Protein AF-F2KRC0-F1 (afdb_monomer)

Secondary structure (DSSP, 8-state):
--HHHHHHHHHHHS-PPP--TTHHHHTT-----HHHHHHHHHHHHHTT--TTSHHHHHHHHHHHHHHHHHH---HHHHHHIIIIIITTT-TTHHHHHHHHHTT-SS-EEEEEEEEEE-TTTT-EEEEEEEEEEEESTTTT--EEEEEEEE--S-TTTT--SSEEEEEE--S-TTTT--SSEEEEEE--SSTTTT--SSEEEEEE--S-BTTT--S-EEEEEE-S-B-S--SEEEE-------

InterPro domains:
  IPR036485 Glutamate synthase, alpha subunit, C-terminal domain superfamily [G3DSA:2.160.20.60] (72-238)
  IPR036485 Glutamate synthase, alpha subunit, C-terminal domain superfamily [SSF69336] (116-222)

Foldseek 3Di:
DPPVVVVVVVVVVDPDDDDDPVVVVVVVDPDPDLLSVLLVVLCVVCVPDPLVDPVVLVVLLVSLLVSLVVPVDDQVVLQCSQAVRNQVPAGSNLSNSLSNQQVDDEEEHEHEHQHHENNLPQHDEYEYEYEHEYELHNACHQEYEYEYAEYEYNANHNHNEYEYEYAEYEECACHCPAEYEYEYAEYEECHLPQHAEYEYEYAEYEEAHNANHAEYAYEYEYYHYHHDHDYHYHYDDPPPPD

Organism: Archaeoglobus veneficus (strain DSM 11195 / SNP6) (NCBI:txid693661)

Radius of gyration: 20.29 Å; Cα contacts (8 Å, |Δi|>4): 628; chains: 1; bounding box: 40×33×77 Å

Mean predicted aligned error: 8.17 Å

Structure (mmCIF, N/CA/C/O backbone):
data_AF-F2KRC0-F1
#
_entry.id   AF-F2KRC0-F1
#
loop_
_atom_site.group_PDB
_atom_site.id
_atom_site.type_symbol
_atom_site.label_atom_id
_atom_site.label_alt_id
_atom_site.label_comp_id
_atom_site.label_asym_id
_atom_site.label_entity_id
_atom_site.label_seq_id
_atom_site.pdbx_PDB_ins_code
_atom_site.Cartn_x
_atom_site.Cartn_y
_atom_site.Cartn_z
_atom_site.occupancy
_atom_site.B_iso_or_equiv
_atom_site.auth_seq_id
_atom_site.auth_comp_id
_atom_site.auth_asym_id
_atom_site.auth_atom_id
_atom_site.pdbx_PDB_model_num
ATOM 1 N N . MET A 1 1 ? -21.210 -1.393 34.638 1.00 44.84 1 MET A N 1
ATOM 2 C CA . MET A 1 1 ? -19.941 -1.254 35.382 1.00 44.84 1 MET A CA 1
ATOM 3 C C . MET A 1 1 ? -18.902 -2.144 34.719 1.00 44.84 1 MET A C 1
ATOM 5 O O . MET A 1 1 ? -19.156 -3.330 34.705 1.00 44.84 1 MET A O 1
ATOM 9 N N . GLU A 1 2 ? -17.847 -1.572 34.111 1.00 42.91 2 GLU A N 1
ATOM 10 C CA . GLU A 1 2 ? -16.484 -2.157 33.926 1.00 42.91 2 GLU A CA 1
ATOM 11 C C . GLU A 1 2 ? -15.587 -1.425 32.898 1.00 42.91 2 GLU A C 1
ATOM 13 O O . GLU A 1 2 ? -14.446 -1.819 32.692 1.00 42.91 2 GLU A O 1
ATOM 18 N N . LYS A 1 3 ? -16.017 -0.310 32.292 1.00 42.56 3 LYS A N 1
ATOM 19 C CA . LYS A 1 3 ? -15.202 0.426 31.297 1.00 42.56 3 LYS A CA 1
ATOM 20 C C . LYS A 1 3 ? -13.924 1.072 31.864 1.00 42.56 3 LYS A C 1
ATOM 22 O O . LYS A 1 3 ? -12.930 1.188 31.162 1.00 42.56 3 LYS A O 1
ATOM 27 N N . GLY A 1 4 ? -13.908 1.403 33.158 1.00 38.03 4 GLY A N 1
ATOM 28 C CA . GLY A 1 4 ? -12.722 1.948 33.832 1.00 38.03 4 GLY A CA 1
ATOM 29 C C . GLY A 1 4 ? -11.624 0.919 34.134 1.00 38.03 4 GLY A C 1
ATOM 30 O O . GLY A 1 4 ? -10.481 1.305 34.350 1.00 38.03 4 GLY A O 1
ATOM 31 N N . ARG A 1 5 ? -11.926 -0.391 34.131 1.00 44.91 5 ARG A N 1
ATOM 32 C CA . ARG A 1 5 ? -10.934 -1.427 34.474 1.00 44.91 5 ARG A CA 1
ATOM 33 C C . ARG A 1 5 ? -9.957 -1.731 33.339 1.00 44.91 5 ARG A C 1
ATOM 35 O O . ARG A 1 5 ? -8.863 -2.186 33.637 1.00 44.91 5 ARG A O 1
ATOM 42 N N . ILE A 1 6 ? -10.315 -1.483 32.077 1.00 49.00 6 ILE A N 1
ATOM 43 C CA . ILE A 1 6 ? -9.463 -1.814 30.918 1.00 49.00 6 ILE A CA 1
ATOM 44 C C . ILE A 1 6 ? -8.318 -0.808 30.781 1.00 49.00 6 ILE A C 1
ATOM 46 O O . ILE A 1 6 ? -7.161 -1.214 30.750 1.00 49.00 6 ILE A O 1
ATOM 50 N N . VAL A 1 7 ? -8.631 0.493 30.819 1.00 46.97 7 VAL A N 1
ATOM 51 C CA . VAL A 1 7 ? -7.623 1.570 30.839 1.00 46.97 7 VAL A CA 1
ATOM 52 C C . VAL A 1 7 ? -6.690 1.400 32.036 1.00 46.97 7 VAL A C 1
ATOM 54 O O . VAL A 1 7 ? -5.476 1.489 31.901 1.00 46.97 7 VAL A O 1
ATOM 57 N N . HIS A 1 8 ? -7.246 1.062 33.202 1.00 41.03 8 HIS A N 1
ATOM 58 C CA . HIS A 1 8 ? -6.450 0.860 34.407 1.00 41.03 8 HIS A CA 1
ATOM 59 C C . HIS A 1 8 ? -5.589 -0.411 34.363 1.00 41.03 8 HIS A C 1
ATOM 61 O O . HIS A 1 8 ? -4.534 -0.436 34.981 1.00 41.03 8 HIS A O 1
ATOM 67 N N . ARG A 1 9 ? -6.004 -1.454 33.628 1.00 44.44 9 ARG A N 1
ATOM 68 C CA . ARG A 1 9 ? -5.231 -2.692 33.433 1.00 44.44 9 ARG A CA 1
ATOM 69 C C . ARG A 1 9 ? -4.070 -2.467 32.460 1.00 44.44 9 ARG A C 1
ATOM 71 O O . ARG A 1 9 ? -2.943 -2.782 32.807 1.00 44.44 9 ARG A O 1
ATOM 78 N N . LEU A 1 10 ? -4.326 -1.816 31.323 1.00 44.25 10 LEU A N 1
ATOM 79 C CA . LEU A 1 10 ? -3.296 -1.459 30.337 1.00 44.25 10 LEU A CA 1
ATOM 80 C C . LEU A 1 10 ? -2.272 -0.453 30.895 1.00 44.25 10 LEU A C 1
ATOM 82 O O . LEU A 1 10 ? -1.086 -0.556 30.601 1.00 44.25 10 LEU A O 1
ATOM 86 N N . ALA A 1 11 ? -2.706 0.475 31.755 1.00 42.97 11 ALA A N 1
ATOM 87 C CA . ALA A 1 11 ? -1.823 1.431 32.424 1.00 42.97 11 ALA A CA 1
ATOM 88 C C . ALA A 1 11 ? -1.015 0.832 33.591 1.00 42.97 11 ALA A C 1
ATOM 90 O O . ALA A 1 11 ? -0.011 1.414 33.980 1.00 42.97 11 ALA A O 1
ATOM 91 N N . LYS A 1 12 ? -1.429 -0.304 34.174 1.00 42.47 12 LYS A N 1
ATOM 92 C CA . LYS A 1 12 ? -0.698 -0.947 35.284 1.00 42.47 12 LYS A CA 1
ATOM 93 C C . LYS A 1 12 ? 0.519 -1.737 34.807 1.00 42.47 12 LYS A C 1
ATOM 95 O O . LYS A 1 12 ? 1.502 -1.835 35.538 1.00 42.47 12 LYS A O 1
ATOM 100 N N . ASP A 1 13 ? 0.440 -2.275 33.593 1.00 43.59 13 ASP A N 1
ATOM 101 C CA . ASP A 1 13 ? 1.502 -3.080 32.986 1.00 43.59 13 ASP A CA 1
ATOM 102 C C . ASP A 1 13 ? 2.608 -2.209 32.357 1.00 43.59 13 ASP A C 1
ATOM 104 O O . ASP A 1 13 ? 3.729 -2.676 32.151 1.00 43.59 13 ASP A O 1
ATOM 108 N N . LEU A 1 14 ? 2.343 -0.916 32.134 1.00 40.03 14 LEU A N 1
ATOM 109 C CA . LEU A 1 14 ? 3.353 0.087 31.801 1.00 40.03 14 LEU A CA 1
ATOM 110 C C . LEU A 1 14 ? 3.661 0.951 33.031 1.00 40.03 14 LEU A C 1
ATOM 112 O O . LEU A 1 14 ? 2.843 1.757 33.459 1.00 40.03 14 LEU A O 1
ATOM 116 N N . LYS A 1 15 ? 4.871 0.841 33.593 1.00 35.81 15 LYS A N 1
ATOM 117 C CA . LYS A 1 15 ? 5.356 1.781 34.622 1.00 35.81 15 LYS A CA 1
ATOM 118 C C . LYS A 1 15 ? 5.485 3.193 34.025 1.00 35.81 15 LYS A C 1
ATOM 120 O O . LYS A 1 15 ? 6.520 3.521 33.453 1.00 35.81 15 LYS A O 1
ATOM 125 N N . LEU A 1 16 ? 4.448 4.018 34.158 1.00 40.84 16 LEU A N 1
ATOM 126 C CA . LEU A 1 16 ? 4.420 5.399 33.666 1.00 40.84 16 LEU A CA 1
ATOM 127 C C . LEU A 1 16 ? 4.779 6.397 34.790 1.00 40.84 16 LEU A C 1
ATOM 129 O O . LEU A 1 16 ? 4.159 6.346 35.853 1.00 40.84 16 LEU A O 1
ATOM 133 N N . PRO A 1 17 ? 5.756 7.304 34.590 1.00 32.34 17 PRO A N 1
ATOM 134 C CA . PRO A 1 17 ? 6.058 8.387 35.528 1.00 32.34 17 PRO A CA 1
ATOM 135 C C . PRO A 1 17 ? 4.992 9.489 35.497 1.00 32.34 17 PRO A C 1
ATOM 137 O O . PRO A 1 17 ? 4.514 9.876 34.429 1.00 32.34 17 PRO A O 1
ATOM 140 N N . GLU A 1 18 ? 4.650 10.012 36.675 1.00 43.75 18 GLU A N 1
ATOM 141 C CA . GLU A 1 18 ? 3.615 11.028 36.842 1.00 43.75 18 GLU A CA 1
ATOM 142 C C . GLU A 1 18 ? 4.035 12.451 36.420 1.00 43.75 18 GLU A C 1
ATOM 144 O O . GLU A 1 18 ? 5.163 12.900 36.606 1.00 43.75 18 GLU A O 1
ATOM 149 N N . GLU A 1 19 ? 3.007 13.158 35.943 1.00 43.75 19 GLU A N 1
ATOM 150 C CA . GLU A 1 19 ? 2.834 14.607 35.798 1.00 43.75 19 GLU A CA 1
ATOM 151 C C . GLU A 1 19 ? 3.377 15.327 34.552 1.00 43.75 19 GLU A C 1
ATOM 153 O O . GLU A 1 19 ? 4.576 15.495 34.346 1.00 43.75 19 GLU A O 1
ATOM 158 N N . ARG A 1 20 ? 2.445 15.967 33.816 1.00 43.44 20 ARG A N 1
ATOM 159 C CA . ARG A 1 20 ? 2.563 17.392 33.433 1.00 43.44 20 ARG A CA 1
ATOM 160 C C . ARG A 1 20 ? 1.233 17.986 32.960 1.00 43.44 20 ARG A C 1
ATOM 162 O O . ARG A 1 20 ? 0.521 17.400 32.154 1.00 43.44 20 ARG A O 1
ATOM 169 N N . LYS A 1 21 ? 0.947 19.204 33.437 1.00 38.28 21 LYS A N 1
ATOM 170 C CA . LYS A 1 21 ? -0.284 20.026 33.328 1.00 38.28 21 LYS A CA 1
ATOM 171 C C . LYS A 1 21 ? -1.003 20.069 31.964 1.00 38.28 21 LYS A C 1
ATOM 173 O O . LYS A 1 21 ? -2.199 20.347 31.934 1.00 38.28 21 LYS A O 1
ATOM 178 N N . THR A 1 22 ? -0.329 19.758 30.858 1.00 43.69 22 THR A N 1
ATOM 179 C CA . THR A 1 22 ? -0.945 19.572 29.532 1.00 43.69 22 THR A CA 1
ATOM 180 C C . THR A 1 22 ? -1.893 18.362 29.518 1.00 43.69 22 THR A C 1
ATOM 182 O O . THR A 1 22 ? -3.004 18.456 29.007 1.00 43.69 22 THR A O 1
ATOM 185 N N . PHE A 1 23 ? -1.505 17.270 30.182 1.00 40.56 23 PHE A N 1
ATOM 186 C CA . PHE A 1 23 ? -2.249 16.014 30.346 1.00 40.56 23 PHE A CA 1
ATOM 187 C C . PHE A 1 23 ? -3.611 16.214 31.036 1.00 40.56 23 PHE A C 1
ATOM 189 O O . PHE A 1 23 ? -4.631 15.727 30.557 1.00 40.56 23 PHE A O 1
ATOM 196 N N . ASN A 1 24 ? -3.667 17.057 32.074 1.00 38.69 24 ASN A N 1
ATOM 197 C CA . ASN A 1 24 ? -4.909 17.374 32.796 1.00 38.69 24 ASN A CA 1
ATOM 198 C C . ASN A 1 24 ? -5.895 18.241 31.995 1.00 38.69 24 ASN A C 1
ATOM 200 O O . ASN A 1 24 ? -7.071 18.311 32.348 1.00 38.69 24 ASN A O 1
ATOM 204 N N . ARG A 1 25 ? -5.453 18.907 30.919 1.00 42.62 25 ARG A N 1
ATOM 205 C CA . ARG A 1 25 ? -6.354 19.629 30.005 1.00 42.62 25 ARG A CA 1
ATOM 206 C C . ARG A 1 25 ? -6.979 18.686 28.971 1.00 42.62 25 ARG A C 1
ATOM 208 O O . ARG A 1 25 ? -8.122 18.909 28.590 1.00 42.62 25 ARG A O 1
ATOM 215 N N . TYR A 1 26 ? -6.264 17.623 28.591 1.00 42.31 26 TYR A N 1
ATOM 216 C CA . TYR A 1 26 ? -6.731 16.583 27.665 1.00 42.31 26 TYR A CA 1
ATOM 217 C C . TYR A 1 26 ? -7.607 15.515 28.344 1.00 42.31 26 TYR A C 1
ATOM 219 O O . TYR A 1 26 ? -8.591 15.078 27.755 1.00 42.31 26 TYR A O 1
ATOM 227 N N . LEU A 1 27 ? -7.335 15.169 29.608 1.00 41.31 27 LEU A N 1
ATOM 228 C CA . LEU A 1 27 ? -8.159 14.247 30.410 1.00 41.31 27 LEU A CA 1
ATOM 229 C C . LEU A 1 27 ? -9.483 14.844 30.915 1.00 41.31 27 LEU A C 1
ATOM 231 O O . LEU A 1 27 ? -10.384 14.097 31.286 1.00 41.31 27 LEU A O 1
ATOM 235 N N . LYS A 1 28 ? -9.638 16.176 30.929 1.00 43.59 28 LYS A N 1
ATOM 236 C CA . LYS A 1 28 ? -10.844 16.853 31.456 1.00 43.59 28 LYS A CA 1
ATOM 237 C C . LYS A 1 28 ? -12.108 16.682 30.602 1.00 43.59 28 LYS A C 1
ATOM 239 O O . LYS A 1 28 ? -13.147 17.238 30.940 1.00 43.59 28 LYS A O 1
ATOM 244 N N . LEU A 1 29 ? -12.038 15.904 29.525 1.00 44.62 29 LEU A N 1
ATOM 245 C CA . LEU A 1 29 ? -13.168 15.560 28.669 1.00 44.62 29 LEU A CA 1
ATOM 246 C C . LEU A 1 29 ? -13.296 14.039 28.588 1.00 44.62 29 LEU A C 1
ATOM 248 O O . LEU A 1 29 ? -13.133 13.446 27.522 1.00 44.62 29 LEU A O 1
ATOM 252 N N . THR A 1 30 ? -13.613 13.400 29.714 1.00 45.91 30 THR A N 1
ATOM 253 C CA . THR A 1 30 ? -14.185 12.050 29.714 1.00 45.91 30 THR A CA 1
ATOM 254 C C . THR A 1 30 ? -15.537 12.102 28.999 1.00 45.91 30 THR A C 1
ATOM 256 O O . THR A 1 30 ? -16.591 12.319 29.589 1.00 45.91 30 THR A O 1
ATOM 259 N N . THR A 1 31 ? -15.486 11.959 27.677 1.00 46.97 31 THR A N 1
ATOM 260 C CA . THR A 1 31 ? -16.646 11.867 26.793 1.00 46.97 31 THR A CA 1
ATOM 261 C C . THR A 1 31 ? -16.615 10.517 26.099 1.00 46.97 31 THR A C 1
ATOM 263 O O . THR A 1 31 ? -15.584 10.061 25.620 1.00 46.97 31 THR A O 1
ATOM 266 N N . SER A 1 32 ? -17.780 9.886 26.091 1.00 61.84 32 SER A N 1
ATOM 267 C CA . SER A 1 32 ? -18.115 8.526 25.683 1.00 61.84 32 SER A CA 1
ATOM 268 C C . SER A 1 32 ? -17.990 8.230 24.176 1.00 61.84 32 SER A C 1
ATOM 270 O O . SER A 1 32 ? -18.837 7.509 23.649 1.00 61.84 32 SER A O 1
ATOM 272 N N . ASP A 1 33 ? -17.019 8.809 23.460 1.00 80.75 33 ASP A N 1
ATOM 273 C CA . ASP A 1 33 ? -16.807 8.561 22.023 1.00 80.75 33 ASP A CA 1
ATOM 274 C C . ASP A 1 33 ? -15.673 7.542 21.807 1.00 80.75 33 ASP A C 1
ATOM 276 O O . ASP A 1 33 ? -14.499 7.903 21.947 1.00 80.75 33 ASP A O 1
ATOM 280 N N . PRO A 1 34 ? -15.992 6.295 21.401 1.00 86.69 34 PRO A N 1
ATOM 281 C CA . PRO A 1 34 ? -15.001 5.252 21.147 1.00 86.69 34 PRO A CA 1
ATOM 282 C C . PRO A 1 34 ? -13.873 5.668 20.199 1.00 86.69 34 PRO A C 1
ATOM 284 O O . PRO A 1 34 ? -12.758 5.173 20.317 1.00 86.69 34 PRO A O 1
ATOM 287 N N . LEU A 1 35 ? -14.118 6.592 19.261 1.00 91.56 35 LEU A N 1
ATOM 288 C CA . LEU A 1 35 ? -13.062 7.020 18.340 1.00 91.56 35 LEU A CA 1
ATOM 289 C C . LEU A 1 35 ? -12.012 7.899 18.996 1.00 91.56 35 LEU A C 1
ATOM 291 O O . LEU A 1 35 ? -10.840 7.788 18.650 1.00 91.56 35 LEU A O 1
ATOM 295 N N . ARG A 1 36 ? -12.412 8.746 19.949 1.00 89.81 36 ARG A N 1
ATOM 296 C CA . ARG A 1 36 ? -11.460 9.541 20.729 1.00 89.81 36 ARG A CA 1
ATOM 297 C C . ARG A 1 36 ? -10.608 8.641 21.604 1.00 89.81 36 ARG A C 1
ATOM 299 O O . ARG A 1 36 ? -9.406 8.855 21.686 1.00 89.81 36 ARG A O 1
ATOM 306 N N . GLU A 1 37 ? -11.212 7.619 22.206 1.00 89.62 37 GLU A N 1
ATOM 307 C CA . GLU A 1 37 ? -10.488 6.618 22.996 1.00 89.62 37 GLU A CA 1
ATOM 308 C C . GLU A 1 37 ? -9.442 5.889 22.139 1.00 89.62 37 GLU A C 1
ATOM 310 O O . GLU A 1 37 ? -8.270 5.847 22.508 1.00 89.62 37 GLU A O 1
ATOM 315 N N . ILE A 1 38 ? -9.830 5.403 20.955 1.00 93.12 38 ILE A N 1
ATOM 316 C CA . ILE A 1 38 ? -8.913 4.744 20.011 1.00 93.12 38 ILE A CA 1
ATOM 317 C C . ILE A 1 38 ? -7.802 5.694 19.551 1.00 93.12 38 ILE A C 1
ATOM 319 O O . ILE A 1 38 ? -6.633 5.310 19.532 1.00 93.12 38 ILE A O 1
ATOM 323 N N . ALA A 1 39 ? -8.146 6.929 19.178 1.00 92.69 39 ALA A N 1
ATOM 324 C CA . ALA A 1 39 ? -7.171 7.904 18.707 1.00 92.69 39 ALA A CA 1
ATOM 325 C C . ALA A 1 39 ? -6.166 8.278 19.801 1.00 92.69 39 ALA A C 1
ATOM 327 O O . ALA A 1 39 ? -4.967 8.306 19.539 1.00 92.69 39 ALA A O 1
ATOM 328 N N . ASN A 1 40 ? -6.629 8.490 21.035 1.00 89.00 40 ASN A N 1
ATOM 329 C CA . ASN A 1 40 ? -5.753 8.755 22.173 1.00 89.00 40 ASN A CA 1
ATOM 330 C C . ASN A 1 40 ? -4.814 7.577 22.434 1.00 89.00 40 ASN A C 1
ATOM 332 O O . ASN A 1 40 ? -3.616 7.789 22.597 1.00 89.00 40 ASN A O 1
ATOM 336 N N . ALA A 1 41 ? -5.330 6.347 22.386 1.00 91.19 41 ALA A N 1
ATOM 337 C CA . ALA A 1 41 ? -4.520 5.149 22.561 1.00 91.19 41 ALA A CA 1
ATOM 338 C C . ALA A 1 41 ? -3.431 5.034 21.475 1.00 91.19 41 ALA A C 1
ATOM 340 O O . ALA A 1 41 ? -2.277 4.751 21.793 1.00 91.19 41 ALA A O 1
ATOM 341 N N . TYR A 1 42 ? -3.761 5.322 20.207 1.00 93.81 42 TYR A N 1
ATOM 342 C CA . TYR A 1 42 ? -2.776 5.405 19.119 1.00 93.81 42 TYR A CA 1
ATOM 343 C C . TYR A 1 42 ? -1.701 6.459 19.390 1.00 93.81 42 TYR A C 1
ATOM 345 O O . TYR A 1 42 ? -0.512 6.166 19.275 1.00 93.81 42 TYR A O 1
ATOM 353 N N . VAL A 1 43 ? -2.107 7.675 19.761 1.00 90.88 43 VAL A N 1
ATOM 354 C CA . VAL A 1 43 ? -1.176 8.779 20.018 1.00 90.88 43 VAL A CA 1
ATOM 355 C C . VAL A 1 43 ? -0.244 8.435 21.165 1.00 90.88 43 VAL A C 1
ATOM 357 O O . VAL A 1 43 ? 0.963 8.578 21.015 1.00 90.88 43 VAL A O 1
ATOM 360 N N . GLU A 1 44 ? -0.775 7.956 22.288 1.00 89.81 44 GLU A N 1
ATOM 361 C CA . GLU A 1 44 ? 0.025 7.546 23.441 1.00 89.81 44 GLU A CA 1
ATOM 362 C C . GLU A 1 44 ? 1.029 6.457 23.069 1.00 89.81 44 GLU A C 1
ATOM 364 O O . GLU A 1 44 ? 2.212 6.595 23.373 1.00 89.81 44 GLU A O 1
ATOM 369 N N . TRP A 1 45 ? 0.588 5.435 22.335 1.00 92.88 45 TRP A N 1
ATOM 370 C CA . TRP A 1 45 ? 1.458 4.363 21.864 1.00 92.88 45 TRP A CA 1
ATOM 371 C C . TRP A 1 45 ? 2.558 4.860 20.911 1.00 92.88 45 TRP A C 1
ATOM 373 O O . TRP A 1 45 ? 3.698 4.404 21.006 1.00 92.88 45 TRP A O 1
ATOM 383 N N . ALA A 1 46 ? 2.245 5.793 20.006 1.00 90.81 46 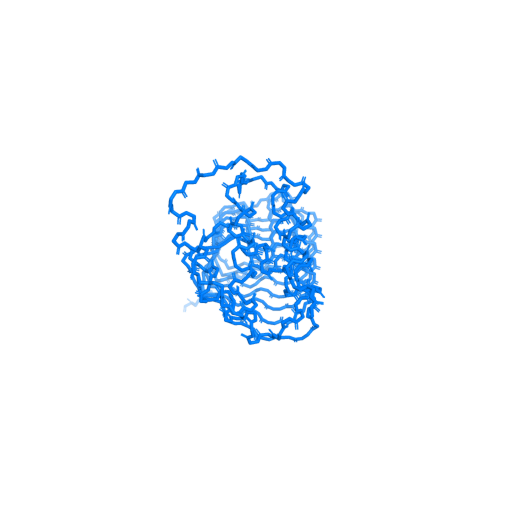ALA A N 1
ATOM 384 C CA . ALA A 1 46 ? 3.162 6.260 18.966 1.00 90.81 46 ALA A CA 1
ATOM 385 C C . ALA A 1 46 ? 4.248 7.229 19.473 1.00 90.81 46 ALA A C 1
ATOM 387 O O . ALA A 1 46 ? 5.264 7.397 18.797 1.00 90.81 46 ALA A O 1
ATOM 388 N N . ARG A 1 47 ? 4.061 7.867 20.640 1.00 87.38 47 ARG A N 1
ATOM 389 C CA . ARG A 1 47 ? 4.924 8.959 21.142 1.00 87.38 47 ARG A CA 1
ATOM 390 C C . ARG A 1 47 ? 6.403 8.608 21.253 1.00 87.38 47 ARG A C 1
ATOM 392 O O . ARG A 1 47 ? 7.235 9.445 20.921 1.00 87.38 47 ARG A O 1
AT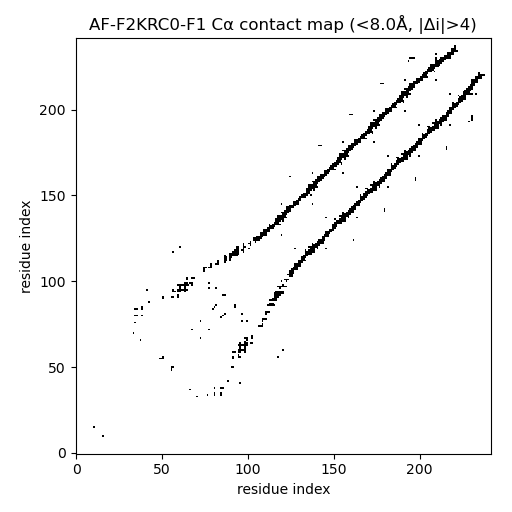OM 399 N N . ASP A 1 48 ? 6.711 7.385 21.667 1.00 87.94 48 ASP A N 1
ATOM 400 C CA . ASP A 1 48 ? 8.088 6.950 21.929 1.00 87.94 48 ASP A CA 1
ATOM 401 C C . ASP A 1 48 ? 8.614 5.992 20.846 1.00 87.94 48 ASP A C 1
ATOM 403 O O . ASP A 1 48 ? 9.614 5.291 21.027 1.00 87.94 48 ASP A O 1
ATOM 407 N N . LYS A 1 49 ? 7.929 5.929 19.696 1.00 88.75 49 LYS A N 1
ATOM 408 C CA . LYS A 1 49 ? 8.247 4.996 18.615 1.00 88.75 49 LYS A CA 1
ATOM 409 C C . LYS A 1 49 ? 9.155 5.630 17.572 1.00 88.75 49 LYS A C 1
ATOM 411 O O . LYS A 1 49 ? 8.939 6.738 17.090 1.00 88.75 49 LYS A O 1
ATOM 416 N N . GLN A 1 50 ? 10.153 4.863 17.149 1.00 87.62 50 GLN A N 1
ATOM 417 C CA . GLN A 1 50 ? 11.024 5.223 16.032 1.00 87.62 50 GLN A CA 1
ATOM 418 C C . GLN A 1 50 ? 10.358 4.803 14.721 1.00 87.62 50 GLN A C 1
ATOM 420 O O . GLN A 1 50 ? 10.610 3.715 14.211 1.00 87.62 50 GLN A O 1
ATOM 425 N N . GLY A 1 51 ? 9.492 5.661 14.180 1.00 83.12 51 GLY A N 1
ATOM 426 C CA . GLY A 1 51 ? 8.634 5.372 13.022 1.00 83.12 51 GLY A CA 1
ATOM 427 C C . GLY A 1 51 ? 9.336 5.114 11.681 1.00 83.12 51 GLY A C 1
ATOM 428 O O . GLY A 1 51 ? 8.662 5.100 10.662 1.00 83.12 51 GLY A O 1
ATOM 429 N N . TRP A 1 52 ? 10.658 4.941 11.648 1.00 84.62 52 TRP A N 1
ATOM 430 C CA . TRP A 1 52 ? 11.418 4.460 10.484 1.00 84.62 52 TRP A CA 1
ATOM 431 C C . TRP A 1 52 ? 11.859 2.995 10.622 1.00 84.62 52 TRP A C 1
ATOM 433 O O . TRP A 1 52 ? 12.378 2.420 9.668 1.00 84.62 52 TRP A O 1
ATOM 443 N N . LYS A 1 53 ? 11.687 2.391 11.805 1.00 89.50 53 LYS A N 1
ATOM 444 C CA . LYS A 1 53 ? 12.016 0.989 12.063 1.00 89.50 53 LYS A CA 1
ATOM 445 C C . LYS A 1 53 ? 10.894 0.081 11.582 1.00 89.50 53 LYS A C 1
ATOM 447 O O . LYS A 1 53 ? 9.727 0.319 11.885 1.00 89.50 53 LYS A O 1
ATOM 452 N N . TYR A 1 54 ? 11.259 -0.985 10.883 1.00 87.12 54 TYR A N 1
ATOM 453 C CA . TYR A 1 54 ? 10.300 -1.943 10.343 1.00 87.12 54 TYR A CA 1
ATOM 454 C C . TYR A 1 54 ? 9.460 -2.609 11.442 1.00 87.12 54 TYR A C 1
ATOM 456 O O . TYR A 1 54 ? 8.255 -2.794 11.285 1.00 87.12 54 TYR A O 1
ATOM 464 N N . GLU A 1 55 ? 10.065 -2.911 12.592 1.00 93.06 55 GLU A N 1
ATOM 465 C CA . GLU A 1 55 ? 9.383 -3.530 13.733 1.00 93.06 55 GLU A CA 1
ATOM 466 C C . GLU A 1 55 ? 8.227 -2.655 14.238 1.00 93.06 55 GLU A C 1
ATOM 468 O O . GLU A 1 55 ? 7.173 -3.161 14.616 1.00 93.06 55 GLU A O 1
ATOM 473 N N . VAL A 1 56 ? 8.376 -1.331 14.153 1.00 95.06 56 VAL A N 1
ATOM 474 C CA . VAL A 1 56 ? 7.344 -0.371 14.561 1.00 95.06 56 VAL A CA 1
ATOM 475 C C . VAL A 1 56 ? 6.135 -0.404 13.616 1.00 95.06 56 VAL A C 1
ATOM 477 O O . VAL A 1 56 ? 5.011 -0.168 14.062 1.00 95.06 56 VAL A O 1
ATOM 480 N N . PHE A 1 57 ? 6.320 -0.736 12.334 1.00 96.69 57 PHE A N 1
ATOM 481 C CA . PHE A 1 57 ? 5.210 -0.904 11.385 1.00 96.69 57 PHE A CA 1
ATOM 482 C C . PHE A 1 57 ? 4.341 -2.102 11.775 1.00 96.69 57 PHE A C 1
ATOM 484 O O . PHE A 1 57 ? 3.112 -2.009 11.812 1.00 96.69 57 PHE A O 1
ATOM 491 N N . GLU A 1 58 ? 4.995 -3.212 12.122 1.00 96.31 58 GLU A N 1
ATOM 492 C CA . GLU A 1 58 ? 4.340 -4.428 12.597 1.00 96.31 58 GLU A CA 1
ATOM 493 C C . GLU A 1 58 ? 3.598 -4.183 13.917 1.00 96.31 58 GLU A C 1
ATOM 495 O O . GLU A 1 58 ? 2.443 -4.591 14.062 1.00 96.31 58 GLU A O 1
ATOM 500 N N . GLU A 1 59 ? 4.225 -3.488 14.869 1.00 97.12 59 GLU A N 1
ATOM 501 C CA . GLU A 1 59 ? 3.588 -3.130 16.137 1.00 97.12 59 GLU A CA 1
ATOM 502 C C . GLU A 1 59 ? 2.354 -2.2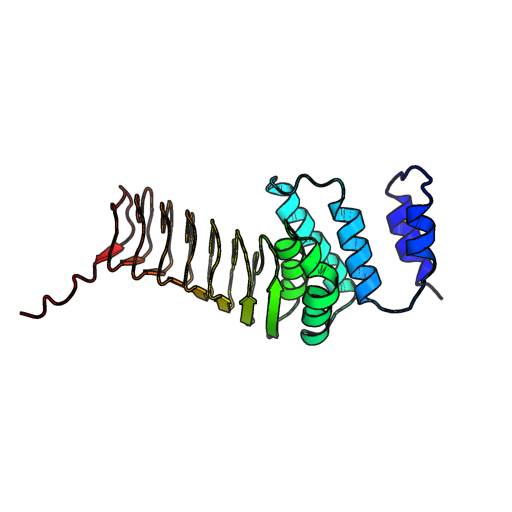37 15.929 1.00 97.12 59 GLU A C 1
ATOM 504 O O . GLU A 1 59 ? 1.303 -2.525 16.505 1.00 97.12 59 GLU A O 1
ATOM 509 N N . ALA A 1 60 ? 2.436 -1.212 15.067 1.00 97.75 60 ALA A N 1
ATOM 510 C CA . ALA A 1 60 ? 1.301 -0.342 14.740 1.00 97.75 60 ALA A CA 1
ATOM 511 C C . ALA A 1 60 ? 0.123 -1.153 14.184 1.00 97.75 60 ALA A C 1
ATOM 513 O O . ALA A 1 60 ? -1.018 -1.001 14.627 1.00 97.75 60 ALA A O 1
ATOM 514 N N . PHE A 1 61 ? 0.404 -2.046 13.233 1.00 98.38 61 PHE A N 1
ATOM 515 C CA . PHE A 1 61 ? -0.601 -2.907 12.618 1.00 98.38 61 PHE A CA 1
ATOM 516 C C . PHE A 1 61 ? -1.261 -3.848 13.631 1.00 98.38 61 PHE A C 1
ATOM 518 O O . PHE A 1 61 ? -2.490 -3.954 13.668 1.00 98.38 61 PHE A O 1
ATOM 525 N N . ARG A 1 62 ? -0.469 -4.511 14.483 1.00 97.75 62 ARG A N 1
ATOM 526 C CA . ARG A 1 62 ? -0.987 -5.389 15.546 1.00 97.75 62 ARG A CA 1
ATOM 527 C C . ARG A 1 62 ? -1.837 -4.624 16.546 1.00 97.75 62 ARG A C 1
ATOM 529 O O . ARG A 1 62 ? -2.894 -5.115 16.932 1.00 97.75 62 ARG A O 1
ATOM 536 N N . PHE A 1 63 ? -1.426 -3.414 16.902 1.00 97.38 63 PHE A N 1
ATOM 537 C CA . PHE A 1 63 ? -2.199 -2.582 17.807 1.00 97.38 63 PHE A CA 1
ATOM 538 C C . PHE A 1 63 ? -3.554 -2.185 17.203 1.00 97.38 63 PHE A C 1
ATOM 540 O O . PHE A 1 63 ? -4.594 -2.336 17.843 1.00 97.38 63 PHE A O 1
ATOM 547 N N . GLY A 1 64 ? -3.576 -1.792 15.926 1.00 97.62 64 GLY A N 1
ATOM 548 C CA . GLY A 1 64 ? -4.822 -1.546 15.198 1.00 97.62 64 GLY A CA 1
ATOM 549 C C . GLY A 1 64 ? -5.735 -2.776 15.154 1.00 97.62 64 GLY A C 1
ATOM 550 O O . GLY A 1 64 ? -6.936 -2.663 15.388 1.00 97.62 64 GLY A O 1
ATOM 551 N N . ARG A 1 65 ? -5.173 -3.972 14.923 1.00 97.44 65 ARG A N 1
ATOM 552 C CA . ARG A 1 65 ? -5.909 -5.252 14.954 1.00 97.44 65 ARG A CA 1
ATOM 553 C C . ARG A 1 65 ? -6.542 -5.537 16.311 1.00 97.44 65 ARG A C 1
ATOM 555 O O . ARG A 1 65 ? -7.683 -5.999 16.366 1.00 97.44 65 ARG A O 1
ATOM 562 N N . GLU A 1 66 ? -5.799 -5.299 17.385 1.00 95.25 66 GLU A N 1
ATOM 563 C CA . GLU A 1 66 ? -6.272 -5.514 18.747 1.00 95.25 66 GLU A CA 1
ATOM 564 C C . GLU A 1 66 ? -7.481 -4.622 19.040 1.00 95.25 66 GLU A C 1
ATOM 566 O O . GLU A 1 66 ? -8.549 -5.132 19.390 1.00 95.25 66 GLU A O 1
ATOM 571 N N . LEU A 1 67 ? -7.368 -3.313 18.795 1.00 93.19 67 LEU A N 1
ATOM 572 C CA . LEU A 1 67 ? -8.477 -2.383 19.009 1.00 93.19 67 LEU A CA 1
ATOM 573 C C . LEU A 1 67 ? -9.661 -2.684 18.080 1.00 93.19 67 LEU A C 1
ATOM 575 O O . LEU A 1 67 ? -10.811 -2.661 18.518 1.00 93.19 67 LEU A O 1
ATOM 579 N N . ALA A 1 68 ? -9.416 -3.068 16.828 1.00 94.00 68 ALA A N 1
ATOM 580 C CA . ALA A 1 68 ? -10.478 -3.479 15.913 1.00 94.00 68 ALA A CA 1
ATOM 581 C C . ALA A 1 68 ? -11.315 -4.646 16.462 1.00 94.00 68 ALA A C 1
ATOM 583 O O . ALA A 1 68 ? -12.540 -4.642 16.327 1.00 94.00 68 ALA A O 1
ATOM 584 N N . SER A 1 69 ? -10.678 -5.616 17.128 1.00 89.94 69 SER A N 1
ATOM 585 C CA . SER A 1 69 ? -11.371 -6.760 17.735 1.00 89.94 69 SER A CA 1
ATOM 586 C C . SER A 1 69 ? -12.272 -6.373 18.915 1.00 89.94 69 SER A C 1
ATOM 588 O O . SER A 1 69 ? -13.325 -6.989 19.112 1.00 89.94 69 SER A O 1
ATOM 590 N N . GLN A 1 70 ? -11.877 -5.334 19.659 1.00 89.31 70 GLN A N 1
ATOM 591 C CA . GLN A 1 70 ? -12.584 -4.832 20.837 1.00 89.31 70 GLN A CA 1
ATOM 592 C C . GLN A 1 70 ? -13.747 -3.911 20.449 1.00 89.31 70 GLN A C 1
ATOM 594 O O . GLN A 1 70 ? -14.852 -4.060 20.966 1.00 89.31 70 GLN A O 1
ATOM 599 N N . TYR A 1 71 ? -13.510 -2.982 19.518 1.00 90.69 71 TYR A N 1
ATOM 600 C CA . TYR A 1 71 ? -14.466 -1.928 19.171 1.00 90.69 71 TYR A CA 1
ATOM 601 C C . TYR A 1 71 ? -15.392 -2.276 18.002 1.00 90.69 71 TYR A C 1
ATOM 603 O O . TYR A 1 71 ? -16.492 -1.732 17.940 1.00 90.69 71 TYR A O 1
ATOM 611 N N . ARG A 1 72 ? -14.975 -3.165 17.084 1.00 90.25 72 ARG A N 1
ATOM 612 C CA . ARG A 1 72 ? -15.778 -3.652 15.939 1.00 90.25 72 ARG A CA 1
ATOM 613 C C . ARG A 1 72 ? -16.479 -2.532 15.159 1.00 90.25 72 ARG A C 1
ATOM 615 O O . ARG A 1 72 ? -17.679 -2.588 14.900 1.00 90.25 72 ARG A O 1
ATOM 622 N N . LEU A 1 73 ? -15.719 -1.491 14.829 1.00 91.94 73 LEU A N 1
ATOM 623 C CA . LEU A 1 73 ? -16.219 -0.329 14.097 1.00 91.94 73 LEU A CA 1
ATOM 624 C C . LEU A 1 73 ? -16.755 -0.719 12.711 1.00 91.94 73 LEU A C 1
ATOM 626 O O . LEU A 1 73 ? -16.205 -1.607 12.064 1.00 91.94 73 LEU A O 1
ATOM 630 N N . THR A 1 74 ? -17.783 -0.012 12.234 1.00 94.88 74 THR A N 1
ATOM 631 C CA . THR A 1 74 ? -18.198 -0.063 10.822 1.00 94.88 74 THR A CA 1
ATOM 632 C C . THR A 1 74 ? -17.185 0.666 9.934 1.00 94.88 74 THR A C 1
ATOM 634 O O . THR A 1 74 ? -16.354 1.430 10.437 1.00 94.88 74 THR A O 1
ATOM 637 N N . GLN A 1 75 ? -17.261 0.480 8.613 1.00 96.06 75 GLN A N 1
ATOM 638 C CA . GLN A 1 75 ? -16.415 1.219 7.666 1.00 96.06 75 GLN A CA 1
ATOM 639 C C . GLN A 1 75 ? -16.575 2.744 7.815 1.00 96.06 75 GLN A C 1
ATOM 641 O O . GLN A 1 75 ? -15.576 3.456 7.833 1.00 96.06 75 GLN A O 1
ATOM 646 N N . GLU A 1 76 ? -17.798 3.248 8.035 1.00 95.69 76 GLU A N 1
ATOM 647 C CA . GLU A 1 76 ? -18.071 4.684 8.186 1.00 95.69 76 GLU A CA 1
ATOM 648 C C . GLU A 1 76 ? -17.405 5.218 9.456 1.00 95.69 76 GLU A C 1
ATOM 650 O O . GLU A 1 76 ? -16.816 6.297 9.467 1.00 95.69 76 GLU A O 1
ATOM 655 N N . ARG A 1 77 ? -17.438 4.438 10.544 1.00 95.81 77 ARG A N 1
ATOM 656 C CA . ARG A 1 77 ? -16.738 4.800 11.781 1.00 95.81 77 ARG A CA 1
ATOM 657 C C . ARG A 1 77 ? -15.221 4.763 11.612 1.00 95.81 77 ARG A C 1
ATOM 659 O O . ARG A 1 77 ? -14.562 5.600 12.221 1.00 95.81 77 ARG A O 1
ATOM 666 N N . VAL A 1 78 ? -14.670 3.835 10.825 1.00 97.12 78 VAL A N 1
ATOM 667 C CA . VAL A 1 78 ? -13.231 3.792 10.506 1.00 97.12 78 VAL A CA 1
ATOM 668 C C . VAL A 1 78 ? -12.820 4.987 9.649 1.00 97.12 78 VAL A C 1
ATOM 670 O O . VAL A 1 78 ? -11.781 5.587 9.912 1.00 97.12 78 VAL A O 1
ATOM 673 N N . GLU A 1 79 ? -13.650 5.388 8.690 1.00 97.19 79 GLU A N 1
ATOM 674 C CA . GLU A 1 79 ? -13.421 6.589 7.888 1.00 97.19 79 GLU A CA 1
ATOM 675 C C . GLU A 1 79 ? -13.411 7.854 8.757 1.00 97.19 79 GLU A C 1
ATOM 677 O O . GLU A 1 79 ? -12.465 8.639 8.695 1.00 97.19 79 GLU A O 1
ATOM 682 N N . VAL A 1 80 ? -14.397 8.008 9.650 1.00 95.19 80 VAL A N 1
ATOM 683 C CA . VAL A 1 80 ? -14.443 9.124 10.611 1.00 95.19 80 VAL A CA 1
ATOM 684 C C . VAL A 1 80 ? -13.255 9.084 11.575 1.00 95.19 80 VAL A C 1
ATOM 686 O O . VAL A 1 80 ? -12.661 10.125 11.849 1.00 95.19 80 VAL A O 1
ATOM 689 N N . LEU A 1 81 ? -12.885 7.905 12.088 1.00 95.00 81 LEU A N 1
ATOM 690 C CA . LEU A 1 81 ? -11.712 7.733 12.952 1.00 95.00 81 LEU A CA 1
ATOM 691 C C . LEU A 1 81 ? -10.464 8.253 12.252 1.00 95.00 81 LEU A C 1
ATOM 693 O O . LEU A 1 81 ? -9.701 9.032 12.819 1.00 95.00 81 LEU A O 1
ATOM 697 N N . PHE A 1 82 ? -10.271 7.829 11.010 1.00 96.19 82 PHE A N 1
ATOM 698 C CA . PHE A 1 82 ? -9.085 8.187 10.273 1.00 96.19 82 PHE A CA 1
ATOM 699 C C . PHE A 1 82 ? -9.058 9.683 9.942 1.00 96.19 82 PHE A C 1
ATOM 701 O O . PHE A 1 82 ? -8.150 10.387 10.384 1.00 96.19 82 PHE A O 1
ATOM 708 N N . ASN A 1 83 ? -10.072 10.181 9.233 1.00 94.31 83 ASN A N 1
ATOM 709 C CA . ASN A 1 83 ? -10.075 11.538 8.687 1.00 94.31 83 ASN A CA 1
ATOM 710 C C . ASN A 1 83 ? -10.164 12.619 9.771 1.00 94.31 83 ASN A C 1
ATOM 712 O O . ASN A 1 83 ? -9.490 13.641 9.666 1.00 94.31 83 ASN A O 1
ATOM 716 N N . ASN A 1 84 ? -10.950 12.396 10.830 1.00 92.12 84 ASN A N 1
ATOM 717 C CA . ASN A 1 84 ? -11.203 13.441 11.826 1.00 92.12 84 ASN A CA 1
ATOM 718 C C . ASN A 1 84 ? -10.235 13.390 13.009 1.00 92.12 84 ASN A C 1
ATOM 720 O O . ASN A 1 84 ? -10.045 14.408 13.673 1.00 92.12 84 ASN A O 1
ATOM 724 N N . TYR A 1 85 ? -9.646 12.223 13.293 1.00 91.06 85 TYR A N 1
ATOM 725 C CA . TYR A 1 85 ? -8.838 12.040 14.497 1.00 91.06 85 TYR A CA 1
ATOM 726 C C . TYR A 1 85 ? -7.391 11.646 14.222 1.00 91.06 85 TYR A C 1
ATOM 728 O O . TYR A 1 85 ? -6.524 12.082 14.968 1.00 91.06 85 TYR A O 1
ATOM 736 N N . LEU A 1 86 ? -7.099 10.848 13.191 1.00 91.06 86 LEU A N 1
ATOM 737 C CA . LEU A 1 86 ? -5.765 10.259 13.010 1.00 91.06 86 LEU A CA 1
ATOM 738 C C . LEU A 1 86 ? -4.918 10.926 11.918 1.00 91.06 86 LEU A C 1
ATOM 740 O O . LEU A 1 86 ? -3.691 10.964 12.028 1.00 91.06 86 LEU A O 1
ATOM 744 N N . ALA A 1 87 ? -5.547 11.468 10.873 1.00 85.19 87 ALA A N 1
ATOM 745 C CA . ALA A 1 87 ? -4.874 11.975 9.674 1.00 85.19 87 ALA A CA 1
ATOM 746 C C . ALA A 1 87 ? -3.874 13.121 9.936 1.00 85.19 87 ALA A C 1
ATOM 748 O O . ALA A 1 87 ? -3.003 13.392 9.104 1.00 85.19 87 ALA A O 1
ATOM 749 N N . CYS A 1 88 ? -3.961 13.788 11.092 1.00 81.75 88 CYS A N 1
ATOM 750 C CA . CYS A 1 88 ? -3.060 14.870 11.483 1.00 81.75 88 CYS A CA 1
ATOM 751 C C . CYS A 1 88 ? -1.690 14.395 12.001 1.00 81.75 88 CYS A C 1
ATOM 753 O O . CYS A 1 88 ? -0.742 15.180 11.969 1.00 81.75 88 CYS A O 1
ATOM 755 N N . PHE A 1 89 ? -1.558 13.139 12.448 1.00 77.44 89 PHE A N 1
ATOM 756 C CA . PHE A 1 89 ? -0.331 12.642 13.089 1.00 77.44 89 PHE A CA 1
ATOM 757 C C . PHE A 1 89 ? 0.747 12.195 12.099 1.00 77.44 89 PHE A C 1
ATOM 759 O O . PHE A 1 89 ? 1.933 12.218 12.419 1.00 77.44 89 PHE A O 1
ATOM 766 N N . GLY A 1 90 ? 0.349 11.824 10.883 1.00 78.44 90 GLY A N 1
ATOM 767 C CA . GLY A 1 90 ? 1.254 11.337 9.853 1.00 78.44 90 GLY A CA 1
ATOM 768 C C . GLY A 1 90 ? 2.072 10.104 10.236 1.00 78.44 90 GLY A C 1
ATOM 769 O O . GLY A 1 90 ? 1.695 9.327 11.114 1.00 78.44 90 GLY A O 1
ATOM 770 N N . GLY A 1 91 ? 3.182 9.891 9.524 1.00 88.50 91 GLY A N 1
ATOM 771 C CA . GLY A 1 91 ? 4.099 8.779 9.786 1.00 88.50 91 GLY A CA 1
ATOM 772 C C . GLY A 1 91 ? 3.408 7.418 9.688 1.00 88.50 91 GLY A C 1
ATOM 773 O O . GLY A 1 91 ? 2.683 7.152 8.739 1.00 88.50 91 GLY A O 1
ATOM 774 N N . ILE A 1 92 ? 3.598 6.565 10.690 1.00 93.81 92 ILE A N 1
ATOM 775 C CA . ILE A 1 92 ? 3.177 5.151 10.699 1.00 93.81 92 ILE A CA 1
ATOM 776 C C . ILE A 1 92 ? 1.663 4.904 10.852 1.00 93.81 92 ILE A C 1
ATOM 778 O O . ILE A 1 92 ? 1.235 3.756 10.970 1.00 93.81 92 ILE A O 1
ATOM 782 N N . VAL A 1 93 ? 0.832 5.950 10.840 1.00 96.62 93 VAL A N 1
ATOM 783 C CA . VAL A 1 93 ? -0.617 5.848 11.095 1.00 96.62 93 VAL A CA 1
ATOM 784 C C . VAL A 1 93 ? -1.359 4.966 10.086 1.00 96.62 93 VAL A C 1
ATOM 786 O O . VAL A 1 93 ? -2.368 4.342 10.420 1.00 96.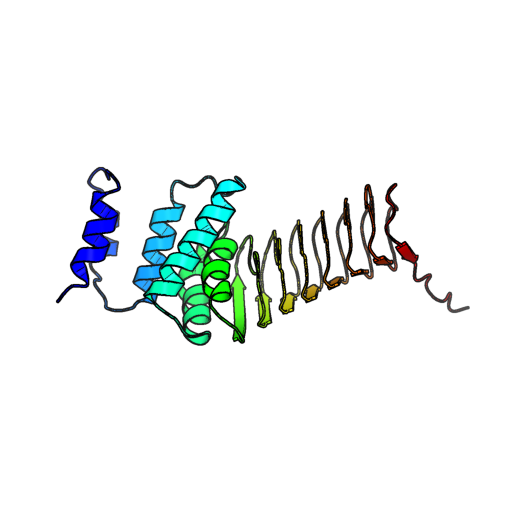62 93 VAL A O 1
ATOM 789 N N . GLY A 1 94 ? -0.841 4.860 8.859 1.00 98.00 94 GLY A N 1
ATOM 790 C CA . GLY A 1 94 ? -1.398 3.981 7.836 1.00 98.00 94 GLY A CA 1
ATOM 791 C C . GLY A 1 94 ? -1.292 2.502 8.213 1.00 98.00 94 GLY A C 1
ATOM 792 O O . GLY A 1 94 ? -2.244 1.750 8.002 1.00 98.00 94 GLY A O 1
ATOM 793 N N . PHE A 1 95 ? -0.191 2.084 8.846 1.00 98.38 95 PHE A N 1
ATOM 794 C CA . PHE A 1 95 ? -0.038 0.716 9.351 1.00 98.38 95 PHE A CA 1
ATOM 795 C C . PHE A 1 95 ? -1.076 0.402 10.432 1.00 98.38 95 PHE A C 1
ATOM 797 O O . PHE A 1 95 ? -1.715 -0.650 10.392 1.00 98.38 95 PHE A O 1
ATOM 804 N N . PHE A 1 96 ? -1.308 1.345 11.349 1.00 98.25 96 PHE A N 1
ATOM 805 C CA . PHE A 1 96 ? -2.319 1.212 12.396 1.00 98.25 96 PHE A CA 1
ATOM 806 C C . PHE A 1 96 ? -3.737 1.079 11.829 1.00 98.25 96 PHE A C 1
ATOM 808 O O . PHE A 1 96 ? -4.440 0.118 12.150 1.00 98.25 96 PHE A O 1
ATOM 815 N N . ILE A 1 97 ? -4.161 1.988 10.941 1.00 98.12 97 ILE A N 1
ATOM 816 C CA . ILE A 1 97 ? -5.522 1.927 10.382 1.00 98.12 97 ILE A CA 1
ATOM 817 C C . ILE A 1 97 ? -5.723 0.689 9.499 1.00 98.12 97 ILE A C 1
ATOM 819 O O . ILE A 1 97 ? -6.811 0.115 9.473 1.00 98.12 97 ILE A O 1
ATOM 823 N N . SER A 1 98 ? -4.665 0.203 8.843 1.00 98.44 98 SER A N 1
ATOM 824 C CA . SER A 1 98 ? -4.715 -1.057 8.094 1.00 98.44 98 SER A CA 1
ATOM 825 C C . SER A 1 98 ? -5.017 -2.253 9.002 1.00 98.44 98 SER A C 1
ATOM 827 O O . SER A 1 98 ? -5.666 -3.204 8.567 1.00 98.44 98 SER A O 1
ATOM 829 N N . GLY A 1 99 ? -4.650 -2.187 10.287 1.00 98.19 99 GLY A N 1
ATOM 830 C CA . GLY A 1 99 ? -5.062 -3.163 11.296 1.00 98.19 99 GLY A CA 1
ATOM 831 C C . GLY A 1 99 ? -6.582 -3.219 11.491 1.00 98.19 99 GLY A C 1
ATOM 832 O O . GLY A 1 99 ? -7.144 -4.313 11.574 1.00 98.19 99 GLY A O 1
ATOM 833 N N . PHE A 1 100 ? -7.266 -2.071 11.472 1.00 97.81 100 PHE A N 1
ATOM 834 C CA . PHE A 1 100 ? -8.733 -2.017 11.483 1.00 97.81 100 PHE A CA 1
ATOM 835 C C . PHE A 1 100 ? -9.335 -2.605 10.211 1.00 97.81 100 PHE A C 1
ATOM 837 O O . PHE A 1 100 ? -10.194 -3.485 10.286 1.00 97.81 100 PHE A O 1
ATOM 844 N N . LEU A 1 101 ? -8.839 -2.181 9.048 1.00 98.19 101 LEU A N 1
ATOM 845 C CA . LEU A 1 101 ? -9.347 -2.648 7.756 1.00 98.19 101 LEU A CA 1
ATOM 846 C C . LEU A 1 101 ? -9.151 -4.156 7.559 1.00 98.19 101 LEU A C 1
ATOM 848 O O . LEU A 1 101 ? -10.020 -4.825 7.014 1.00 98.19 101 LEU A O 1
ATOM 852 N N . ARG A 1 102 ? -8.069 -4.738 8.090 1.00 96.88 102 ARG A N 1
ATOM 853 C CA . ARG A 1 102 ? -7.815 -6.190 8.053 1.00 96.88 102 ARG A CA 1
ATOM 854 C C . ARG A 1 102 ? -8.915 -7.015 8.736 1.00 96.88 102 ARG A C 1
ATOM 856 O O . ARG A 1 102 ? -9.001 -8.220 8.508 1.00 96.88 102 ARG A O 1
ATOM 863 N N . ALA A 1 103 ? -9.688 -6.436 9.656 1.00 90.75 103 ALA A N 1
ATOM 864 C CA . ALA A 1 103 ? -10.798 -7.134 10.312 1.00 90.75 103 ALA A CA 1
ATOM 865 C C . ALA A 1 103 ? -12.080 -7.160 9.460 1.00 90.75 103 ALA A C 1
ATOM 867 O O . ALA A 1 103 ? -13.002 -7.908 9.781 1.00 90.75 103 ALA A O 1
ATOM 868 N N . MET A 1 104 ? -12.129 -6.374 8.384 1.00 93.06 104 MET A N 1
ATOM 869 C CA . MET A 1 104 ? -13.283 -6.226 7.504 1.00 93.06 104 MET A CA 1
ATOM 870 C C . MET A 1 104 ? -13.146 -7.132 6.275 1.00 93.06 104 MET A C 1
ATOM 872 O O . MET A 1 104 ? -12.038 -7.395 5.812 1.00 93.06 104 MET A O 1
ATOM 876 N N . LYS A 1 105 ? -14.277 -7.638 5.762 1.00 83.31 105 LYS A N 1
ATOM 877 C CA . LYS A 1 105 ? -14.308 -8.486 4.554 1.00 83.31 105 LYS A CA 1
ATOM 878 C C . LYS A 1 105 ? -14.534 -7.681 3.278 1.00 83.31 105 LYS A C 1
ATOM 880 O O . LYS A 1 105 ? -13.830 -7.891 2.301 1.00 83.31 105 LYS A O 1
ATOM 885 N N . ASP A 1 106 ? -15.509 -6.782 3.306 1.00 89.56 106 ASP A N 1
ATOM 886 C CA . ASP A 1 106 ? -15.870 -5.926 2.184 1.00 89.56 106 ASP A CA 1
ATOM 887 C C . ASP A 1 106 ? -16.157 -4.528 2.727 1.00 89.56 106 ASP A C 1
ATOM 889 O O . ASP A 1 106 ? -16.848 -4.384 3.739 1.00 89.56 106 ASP A O 1
ATOM 893 N N . PHE A 1 107 ? -15.540 -3.521 2.124 1.00 97.19 107 PHE A N 1
ATOM 894 C CA . PHE A 1 107 ? -15.666 -2.134 2.544 1.00 97.19 107 PHE A CA 1
ATOM 895 C C . PHE A 1 107 ? -15.240 -1.199 1.418 1.00 97.19 107 PHE A C 1
ATOM 897 O O . PHE A 1 107 ? -14.469 -1.561 0.528 1.00 97.19 107 PHE A O 1
ATOM 904 N N . THR A 1 108 ? -15.692 0.044 1.487 1.00 98.56 108 THR A N 1
ATOM 905 C CA . THR A 1 108 ? -15.150 1.146 0.698 1.00 98.56 108 THR A CA 1
ATOM 906 C C . THR A 1 108 ? -14.934 2.336 1.616 1.00 98.56 108 THR A C 1
ATOM 908 O O . THR A 1 108 ? -15.880 2.805 2.238 1.00 98.56 108 THR A O 1
ATOM 911 N N . VAL A 1 109 ? -13.693 2.819 1.699 1.00 98.31 109 VAL A N 1
ATOM 912 C CA . VAL A 1 109 ? -13.324 3.967 2.540 1.00 98.31 109 VAL A CA 1
ATOM 913 C C . VAL A 1 109 ? -12.526 4.999 1.755 1.00 98.31 109 VAL A C 1
ATOM 915 O O . VAL A 1 109 ? -11.812 4.675 0.799 1.00 98.31 109 VAL A O 1
ATOM 918 N N . ARG A 1 110 ? -12.638 6.256 2.175 1.00 98.62 110 ARG A N 1
ATOM 919 C CA . ARG A 1 110 ? -11.941 7.409 1.610 1.00 98.62 110 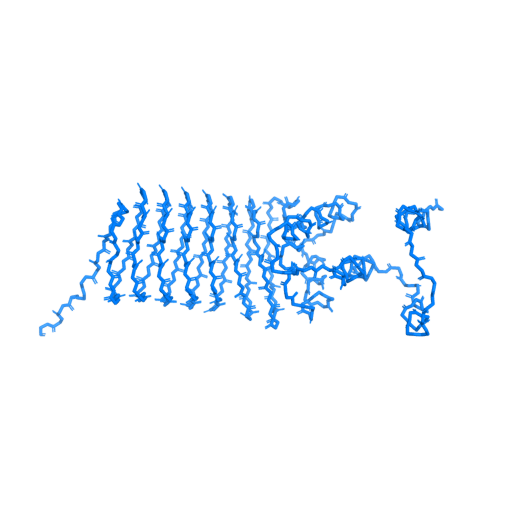ARG A CA 1
ATOM 920 C C . ARG A 1 110 ? -11.087 8.070 2.678 1.00 98.62 110 ARG A C 1
ATOM 922 O O . ARG A 1 110 ? -11.596 8.519 3.700 1.00 98.62 110 ARG A O 1
ATOM 929 N N . PHE A 1 111 ? -9.791 8.163 2.434 1.00 97.81 111 PHE A N 1
ATOM 930 C CA . PHE A 1 111 ? -8.829 8.743 3.360 1.00 97.81 111 PHE A CA 1
ATOM 931 C C . PHE A 1 111 ? -8.198 9.998 2.769 1.00 97.81 111 PHE A C 1
ATOM 933 O O . PHE A 1 111 ? -7.606 9.951 1.693 1.00 97.81 111 PHE A O 1
ATOM 940 N N . SER A 1 112 ? -8.278 11.105 3.502 1.00 93.94 112 SER A N 1
ATOM 941 C CA . SER A 1 112 ? -7.550 12.335 3.192 1.00 93.94 112 SER A CA 1
ATOM 942 C C . SER A 1 112 ? -6.407 12.504 4.187 1.00 93.94 112 SER A C 1
ATOM 944 O O . SER A 1 112 ? -6.623 12.493 5.400 1.00 93.94 112 SER A O 1
ATOM 946 N N . VAL A 1 113 ? -5.173 12.619 3.693 1.00 92.56 113 VAL A N 1
ATOM 947 C CA . VAL A 1 113 ? -3.966 12.688 4.525 1.00 92.56 113 VAL A CA 1
ATOM 948 C C . VAL A 1 113 ? -3.099 13.886 4.182 1.00 92.56 113 VAL A C 1
ATOM 950 O O . VAL A 1 113 ? -2.852 14.205 3.023 1.00 92.56 113 VAL A O 1
ATOM 953 N N . ARG A 1 114 ? -2.498 14.505 5.201 1.00 89.62 114 ARG A N 1
ATOM 954 C CA . ARG A 1 114 ? -1.353 15.396 4.959 1.00 89.62 114 ARG A CA 1
ATOM 955 C C . ARG A 1 114 ? -0.096 14.590 4.617 1.00 89.62 114 ARG A C 1
ATOM 957 O O . ARG A 1 114 ? 0.680 14.985 3.748 1.00 89.62 114 ARG A O 1
ATOM 964 N N . SER A 1 115 ? 0.109 13.492 5.338 1.00 91.81 115 SER A N 1
ATOM 965 C CA . SER A 1 115 ? 1.182 12.512 5.163 1.00 91.81 115 SER A CA 1
ATOM 966 C C . SER A 1 115 ? 0.750 11.205 5.832 1.00 91.81 115 SER A C 1
ATOM 968 O O . SER A 1 115 ? 0.158 11.287 6.901 1.00 91.81 115 SER A O 1
ATOM 970 N N . ALA A 1 116 ? 1.020 10.029 5.267 1.00 95.56 116 ALA A N 1
ATOM 971 C CA . ALA A 1 116 ? 0.839 8.741 5.950 1.00 95.56 116 ALA A CA 1
ATOM 972 C C . ALA A 1 116 ? 1.674 7.620 5.310 1.00 95.56 116 ALA A C 1
ATOM 974 O O . ALA A 1 116 ? 1.836 7.554 4.096 1.00 95.56 116 ALA A O 1
ATOM 975 N N . SER A 1 117 ? 2.159 6.689 6.118 1.00 97.25 117 SER A N 1
ATOM 976 C CA . SER A 1 117 ? 2.886 5.498 5.684 1.00 97.25 117 SER A CA 1
ATOM 977 C C . SER A 1 117 ? 2.081 4.242 5.986 1.00 97.25 117 SER A C 1
ATOM 979 O O . SER A 1 117 ? 1.539 4.108 7.084 1.00 97.25 117 SER A O 1
ATOM 981 N N . GLY A 1 118 ? 2.032 3.311 5.033 1.00 98.31 118 GLY A N 1
ATOM 982 C CA . GLY A 1 118 ? 1.516 1.960 5.267 1.00 98.31 118 GLY A CA 1
ATOM 983 C C . GLY A 1 118 ? 0.001 1.796 5.161 1.00 98.31 118 GLY A C 1
ATOM 984 O O . GLY A 1 118 ? -0.534 0.820 5.679 1.00 98.31 118 GLY A O 1
ATOM 985 N N . ILE A 1 119 ? -0.723 2.729 4.531 1.00 98.62 119 ILE A N 1
ATOM 986 C CA . ILE A 1 119 ? -2.152 2.519 4.237 1.00 98.62 119 ILE A CA 1
ATOM 987 C C . ILE A 1 119 ? -2.287 1.300 3.309 1.00 98.62 119 ILE A C 1
ATOM 989 O O . ILE A 1 119 ? -1.560 1.184 2.325 1.00 98.62 119 ILE A O 1
ATOM 993 N N . GLY A 1 120 ? -3.201 0.383 3.620 1.00 98.56 120 GLY A N 1
ATOM 994 C CA . GLY A 1 120 ? -3.363 -0.871 2.882 1.00 98.56 120 GLY A CA 1
ATOM 995 C C . GLY A 1 120 ? -2.322 -1.940 3.228 1.00 98.56 120 GLY A C 1
ATOM 996 O O . GLY A 1 120 ? -2.219 -2.933 2.508 1.00 98.56 120 GLY A O 1
ATOM 997 N N . PHE A 1 121 ? -1.559 -1.763 4.314 1.00 98.75 121 PHE A N 1
ATOM 998 C CA . PHE A 1 121 ? -0.586 -2.758 4.753 1.00 98.75 121 PHE A CA 1
ATOM 999 C C . PHE A 1 121 ? -1.272 -4.092 5.047 1.00 98.75 121 PHE A C 1
ATOM 1001 O O . PHE A 1 121 ? -2.159 -4.168 5.904 1.00 98.75 121 PHE A O 1
ATOM 1008 N N . ARG A 1 122 ? -0.863 -5.142 4.325 1.00 98.44 122 ARG A N 1
ATOM 1009 C CA . ARG A 1 122 ? -1.476 -6.475 4.392 1.00 98.44 122 ARG A CA 1
ATOM 1010 C C . ARG A 1 122 ? -2.995 -6.418 4.243 1.00 98.44 122 ARG A C 1
ATOM 1012 O O . ARG A 1 122 ? -3.724 -7.045 5.006 1.00 98.44 122 ARG A O 1
ATOM 1019 N N . LEU A 1 123 ? -3.524 -5.659 3.294 1.00 97.88 123 LEU A N 1
ATOM 1020 C CA . LEU A 1 123 ? -4.965 -5.671 3.054 1.00 97.88 123 LEU A CA 1
ATOM 1021 C C . LEU A 1 123 ? -5.437 -7.020 2.465 1.00 97.88 123 LEU A C 1
ATOM 1023 O O . LEU A 1 123 ? -4.651 -7.703 1.816 1.00 97.88 123 LEU A O 1
ATOM 1027 N N . LYS A 1 124 ? -6.683 -7.432 2.747 1.00 97.19 124 LYS A N 1
ATOM 1028 C CA . LYS A 1 124 ? -7.299 -8.706 2.298 1.00 97.19 124 LYS A CA 1
ATOM 1029 C C . LYS A 1 124 ? -8.582 -8.532 1.475 1.00 97.19 124 LYS A C 1
ATOM 1031 O O . LYS A 1 124 ? -9.316 -9.496 1.296 1.00 97.19 124 LYS A O 1
ATOM 1036 N N . GLY A 1 125 ? -8.886 -7.316 1.040 1.00 96.88 125 GLY A N 1
ATOM 1037 C CA . GLY A 1 125 ? -10.143 -6.995 0.371 1.00 96.88 125 GLY A CA 1
ATOM 1038 C C . GLY A 1 125 ? -10.557 -5.543 0.583 1.00 96.88 125 GLY A C 1
ATOM 1039 O O . GLY A 1 125 ? -9.853 -4.775 1.238 1.00 96.88 125 GLY A O 1
ATOM 1040 N N . GLY A 1 126 ? -11.717 -5.185 0.038 1.00 98.00 126 GLY A N 1
ATOM 1041 C CA . GLY A 1 126 ? -12.257 -3.828 0.090 1.00 98.00 126 GLY A CA 1
ATOM 1042 C C . GLY A 1 126 ? -11.536 -2.840 -0.829 1.00 98.00 126 GLY A C 1
ATOM 1043 O O . GLY A 1 126 ? -10.611 -3.187 -1.568 1.00 98.00 126 GLY A O 1
ATOM 1044 N N . ARG A 1 127 ? -12.001 -1.591 -0.799 1.00 98.75 127 ARG A N 1
ATOM 1045 C CA . ARG A 1 127 ? -11.528 -0.494 -1.647 1.00 98.75 127 ARG A CA 1
ATOM 1046 C C . ARG A 1 127 ? -11.115 0.700 -0.801 1.00 98.75 127 ARG A C 1
ATOM 1048 O O . ARG A 1 127 ? -11.881 1.164 0.043 1.00 98.75 127 A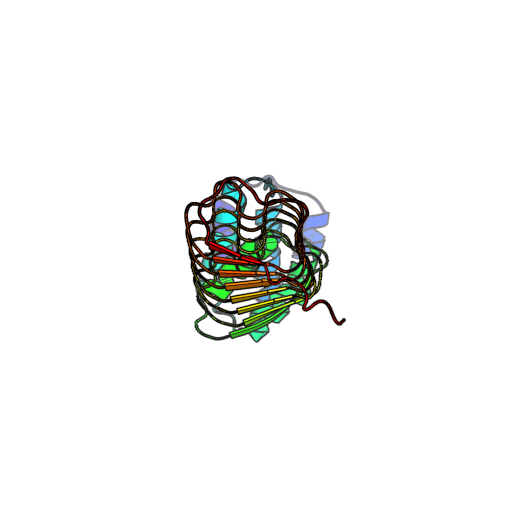RG A O 1
ATOM 1055 N N . ILE A 1 128 ? -9.922 1.225 -1.053 1.00 98.75 128 ILE A N 1
ATOM 1056 C CA . ILE A 1 128 ? -9.406 2.424 -0.390 1.00 98.75 128 ILE A CA 1
ATOM 1057 C C . ILE A 1 128 ? -9.160 3.497 -1.447 1.00 98.75 128 ILE A C 1
ATOM 1059 O O . ILE A 1 128 ? -8.365 3.304 -2.364 1.00 98.75 128 ILE A O 1
ATOM 1063 N N . PHE A 1 129 ? -9.802 4.648 -1.295 1.00 98.81 129 PHE A N 1
ATOM 1064 C CA . PHE A 1 129 ? -9.454 5.858 -2.034 1.00 98.81 129 PHE A CA 1
ATOM 1065 C C . PHE A 1 129 ? -8.602 6.739 -1.131 1.00 98.81 129 PHE A C 1
ATOM 1067 O O . PHE A 1 129 ? -9.018 7.038 -0.013 1.00 98.81 129 PHE A O 1
ATOM 1074 N N . VAL A 1 130 ? -7.420 7.143 -1.586 1.00 98.25 130 VAL A N 1
ATOM 1075 C CA . VAL A 1 130 ? -6.499 7.956 -0.790 1.00 98.25 130 VAL A CA 1
ATOM 1076 C C . VAL A 1 130 ? -6.158 9.240 -1.526 1.00 98.25 130 VAL A C 1
ATOM 1078 O O . VAL A 1 130 ? -5.759 9.219 -2.687 1.00 98.25 130 VAL A O 1
ATOM 1081 N N . GLU A 1 131 ? -6.269 10.355 -0.818 1.00 96.88 131 GLU A N 1
ATOM 1082 C CA . GLU A 1 131 ? -5.817 11.665 -1.266 1.00 96.88 131 GLU A CA 1
ATOM 1083 C C . GLU A 1 131 ? -4.754 12.196 -0.312 1.00 96.88 131 GLU A C 1
ATOM 1085 O O . GLU A 1 131 ? -4.936 12.188 0.905 1.00 96.88 131 GLU A O 1
ATOM 1090 N N . GLY A 1 132 ? -3.646 12.687 -0.865 1.00 94.25 132 GLY A N 1
ATOM 1091 C CA . GLY A 1 132 ? -2.558 13.271 -0.090 1.00 94.25 132 GLY A CA 1
ATOM 1092 C C . GLY A 1 132 ? -1.230 12.545 -0.253 1.00 94.25 132 GLY A C 1
ATOM 1093 O O . GLY A 1 132 ? -1.031 11.771 -1.184 1.00 94.25 132 GLY A O 1
ATOM 1094 N N . ARG A 1 133 ? -0.273 12.837 0.632 1.00 95.06 133 ARG A N 1
ATOM 1095 C CA . ARG A 1 133 ? 1.078 12.263 0.544 1.00 95.06 133 ARG A CA 1
ATOM 1096 C C . ARG A 1 133 ? 1.134 10.923 1.259 1.00 95.06 133 ARG A C 1
ATOM 1098 O O . ARG A 1 133 ? 0.937 10.867 2.470 1.00 95.06 133 ARG A O 1
ATOM 1105 N N . THR A 1 134 ? 1.482 9.865 0.540 1.00 97.69 134 THR A N 1
ATOM 1106 C CA . THR A 1 134 ? 1.671 8.538 1.134 1.00 97.69 134 THR A CA 1
ATOM 1107 C C . THR A 1 134 ? 3.044 7.949 0.863 1.00 97.69 134 THR A C 1
ATOM 1109 O O . THR A 1 134 ? 3.739 8.379 -0.045 1.00 97.69 134 THR A O 1
ATOM 1112 N N . THR A 1 135 ? 3.450 6.954 1.644 1.00 97.94 135 THR A N 1
ATOM 1113 C CA . THR A 1 135 ? 4.592 6.062 1.358 1.00 97.94 135 THR A CA 1
ATOM 1114 C C . THR A 1 135 ? 4.226 4.646 1.797 1.00 97.94 135 THR A C 1
ATOM 1116 O O . THR A 1 135 ? 3.315 4.481 2.612 1.00 97.94 135 THR A O 1
ATOM 1119 N N . TYR A 1 136 ? 4.888 3.615 1.266 1.00 98.62 136 TYR A N 1
ATOM 1120 C CA . TYR A 1 136 ? 4.572 2.214 1.605 1.00 98.62 136 TYR A CA 1
ATOM 1121 C C . TYR A 1 136 ? 3.086 1.845 1.401 1.00 98.62 136 TYR A C 1
ATOM 1123 O O . TYR A 1 136 ? 2.535 1.000 2.107 1.00 98.62 136 TYR A O 1
ATOM 1131 N N . LEU A 1 137 ? 2.402 2.525 0.478 1.00 98.69 137 LEU A N 1
ATOM 1132 C CA . LEU A 1 137 ? 0.986 2.298 0.200 1.00 98.69 137 LEU A CA 1
ATOM 1133 C C . LEU A 1 137 ? 0.812 0.891 -0.391 1.00 98.69 137 LEU A C 1
ATOM 1135 O O . LEU A 1 137 ? 1.511 0.541 -1.337 1.00 98.69 137 LEU A O 1
ATOM 1139 N N . GLY A 1 138 ? -0.083 0.079 0.172 1.00 98.75 138 GLY A N 1
ATOM 1140 C CA . GLY A 1 138 ? -0.312 -1.304 -0.264 1.00 98.75 138 GLY A CA 1
ATOM 1141 C C . GLY A 1 138 ? 0.848 -2.265 0.018 1.00 98.75 138 GLY A C 1
ATOM 1142 O O . GLY A 1 138 ? 0.968 -3.302 -0.632 1.00 98.75 138 GLY A O 1
ATOM 1143 N N . MET A 1 139 ? 1.727 -1.937 0.967 1.00 98.81 139 MET A N 1
ATOM 1144 C CA . MET A 1 139 ? 2.820 -2.825 1.355 1.00 98.81 139 MET A CA 1
ATOM 1145 C C . MET A 1 139 ? 2.290 -4.189 1.839 1.00 98.81 139 MET A C 1
ATOM 1147 O O . MET A 1 139 ? 1.377 -4.266 2.657 1.00 98.81 139 MET A O 1
ATOM 1151 N N . GLU A 1 140 ? 2.855 -5.281 1.332 1.00 98.81 140 GLU A N 1
ATOM 1152 C CA . GLU A 1 140 ? 2.443 -6.665 1.604 1.00 98.81 140 GLU A CA 1
ATOM 1153 C C . GLU A 1 140 ? 0.948 -6.958 1.396 1.00 98.81 140 GLU A C 1
ATOM 1155 O O . GLU A 1 140 ? 0.421 -7.920 1.961 1.00 98.81 140 GLU A O 1
ATOM 1160 N N . MET A 1 141 ? 0.254 -6.138 0.605 1.00 98.69 141 MET A N 1
ATOM 1161 C CA . MET A 1 141 ? -1.160 -6.310 0.290 1.00 98.69 141 MET A CA 1
ATOM 1162 C C . MET A 1 141 ? -1.420 -7.704 -0.295 1.00 98.69 141 MET A C 1
ATOM 1164 O O . MET A 1 141 ? -0.702 -8.159 -1.183 1.00 98.69 141 MET A O 1
ATOM 1168 N N . GLU A 1 142 ? -2.408 -8.408 0.256 1.00 98.56 142 GLU A N 1
ATOM 1169 C CA . GLU A 1 142 ? -2.781 -9.771 -0.141 1.00 98.56 142 GLU A CA 1
ATOM 1170 C C . GLU A 1 142 ? -3.966 -9.763 -1.111 1.00 98.56 142 GLU A C 1
ATOM 1172 O O . GLU A 1 142 ? -4.019 -10.615 -1.991 1.00 98.56 142 GLU A O 1
ATOM 1177 N N . ASP A 1 143 ? -4.891 -8.810 -0.962 1.00 98.38 143 ASP A N 1
ATOM 1178 C CA . ASP A 1 143 ? -6.028 -8.586 -1.861 1.00 98.38 143 ASP A CA 1
ATOM 1179 C C . ASP A 1 143 ? -6.658 -7.190 -1.628 1.00 98.38 143 ASP A C 1
ATOM 1181 O O . ASP A 1 143 ? -6.299 -6.488 -0.674 1.00 98.38 143 ASP A O 1
ATOM 1185 N N . GLY A 1 144 ? -7.619 -6.798 -2.467 1.00 98.06 144 GLY A N 1
ATOM 1186 C CA . GLY A 1 144 ? -8.362 -5.534 -2.427 1.00 98.06 144 GLY A CA 1
ATOM 1187 C C . GLY A 1 144 ? -7.966 -4.561 -3.538 1.00 98.06 144 GLY A C 1
ATOM 1188 O O . GLY A 1 144 ? -7.209 -4.903 -4.449 1.00 98.06 144 GLY A O 1
ATOM 1189 N N . GLU A 1 145 ? -8.455 -3.323 -3.451 1.00 98.81 145 GLU A N 1
ATOM 1190 C CA . GLU A 1 145 ? -8.149 -2.265 -4.418 1.00 98.81 145 GLU A CA 1
ATOM 1191 C C . GLU A 1 145 ? -7.760 -0.947 -3.731 1.00 98.81 145 GLU A C 1
ATOM 1193 O O . GLU A 1 145 ? -8.434 -0.497 -2.803 1.00 98.81 145 GLU A O 1
ATOM 1198 N N . ILE A 1 146 ? -6.693 -0.295 -4.198 1.00 98.88 146 ILE A N 1
ATOM 1199 C CA . ILE A 1 146 ? -6.275 1.031 -3.716 1.00 98.88 146 ILE A CA 1
ATOM 1200 C C . ILE A 1 146 ? -6.186 2.006 -4.890 1.00 98.88 146 ILE A C 1
ATOM 1202 O O . ILE A 1 146 ? -5.550 1.710 -5.899 1.00 98.88 146 ILE A O 1
ATOM 1206 N N . PHE A 1 147 ? -6.780 3.188 -4.731 1.00 98.88 147 PHE A N 1
ATOM 1207 C CA . PHE A 1 147 ? -6.796 4.257 -5.727 1.00 98.88 147 PHE A CA 1
ATOM 1208 C C . PHE A 1 147 ? -6.201 5.536 -5.138 1.00 98.88 147 PHE A C 1
ATOM 1210 O O . PHE A 1 147 ? -6.647 5.998 -4.088 1.00 98.88 147 PHE A O 1
ATOM 1217 N N . THR A 1 148 ? -5.220 6.130 -5.817 1.00 98.62 148 THR A N 1
ATOM 1218 C CA . THR A 1 148 ? -4.635 7.425 -5.436 1.00 98.62 148 THR A CA 1
ATOM 1219 C C . THR A 1 148 ? -4.200 8.224 -6.664 1.00 98.62 148 THR A C 1
ATOM 1221 O O . THR A 1 148 ? -3.816 7.665 -7.687 1.00 98.62 148 THR A O 1
ATOM 1224 N N . SER A 1 149 ? -4.212 9.553 -6.584 1.00 97.94 149 SER A N 1
ATOM 1225 C CA . SER A 1 149 ? -3.602 10.398 -7.619 1.00 97.94 149 SER A CA 1
ATOM 1226 C C . SER A 1 149 ? -2.076 10.461 -7.491 1.00 97.94 149 SER A C 1
ATOM 1228 O O . SER A 1 149 ? -1.379 10.660 -8.486 1.00 97.94 149 SER A O 1
ATOM 1230 N N . SER A 1 150 ? -1.534 10.276 -6.285 1.00 96.88 150 SER A N 1
ATOM 1231 C CA . SER A 1 150 ? -0.102 10.390 -6.018 1.00 96.88 150 SER A CA 1
ATOM 1232 C C . SER A 1 150 ? 0.315 9.615 -4.769 1.00 96.88 150 SER A C 1
ATOM 1234 O O . SER A 1 150 ? -0.406 9.549 -3.776 1.00 96.88 150 SER A O 1
ATOM 1236 N N . THR A 1 151 ? 1.513 9.050 -4.796 1.00 98.25 151 THR A N 1
ATOM 1237 C CA . THR A 1 151 ? 2.175 8.424 -3.654 1.00 98.25 151 THR A CA 1
ATOM 1238 C C . THR A 1 151 ? 3.686 8.603 -3.780 1.00 98.25 151 THR A C 1
ATOM 1240 O O . THR A 1 151 ? 4.222 8.854 -4.854 1.00 98.25 151 THR A O 1
ATOM 1243 N N . GLY A 1 152 ? 4.393 8.506 -2.664 1.00 98.31 152 GLY A N 1
ATOM 1244 C CA . GLY A 1 152 ? 5.846 8.461 -2.612 1.00 98.31 152 GLY A CA 1
ATOM 1245 C C . GLY A 1 152 ? 6.376 7.047 -2.836 1.00 98.31 152 GLY A C 1
ATOM 1246 O O . GLY A 1 152 ? 5.783 6.247 -3.561 1.00 98.31 152 GLY A O 1
ATOM 1247 N N . ASN A 1 153 ? 7.503 6.756 -2.193 1.00 98.56 153 ASN A N 1
ATOM 1248 C CA . ASN A 1 153 ? 8.277 5.540 -2.425 1.00 98.56 153 ASN A CA 1
ATOM 1249 C C . ASN A 1 153 ? 7.592 4.276 -1.882 1.00 98.56 153 ASN A C 1
ATOM 1251 O O . ASN A 1 153 ? 6.741 4.340 -0.982 1.00 98.56 153 ASN A O 1
ATOM 1255 N N . TYR A 1 154 ? 8.044 3.126 -2.385 1.00 98.75 154 TYR A N 1
ATOM 1256 C CA . TYR A 1 154 ? 7.670 1.786 -1.917 1.00 98.75 154 TYR A CA 1
ATOM 1257 C C . TYR A 1 154 ? 6.187 1.435 -2.109 1.00 98.75 154 TYR A C 1
ATOM 1259 O O . TYR A 1 154 ? 5.613 0.679 -1.321 1.00 98.75 154 TYR A O 1
ATOM 1267 N N . LEU A 1 155 ? 5.550 1.990 -3.145 1.00 98.88 155 LEU A N 1
ATOM 1268 C CA . LEU A 1 155 ? 4.201 1.593 -3.553 1.00 98.88 155 LEU A CA 1
ATOM 1269 C C . LEU A 1 155 ? 4.162 0.082 -3.819 1.00 98.88 155 LEU A C 1
ATOM 1271 O O . LEU A 1 155 ? 4.925 -0.406 -4.645 1.00 98.88 155 LEU A O 1
ATOM 1275 N N . GLY A 1 156 ? 3.287 -0.655 -3.139 1.00 98.88 156 GLY A N 1
ATOM 1276 C CA . GLY A 1 156 ? 3.117 -2.094 -3.339 1.00 98.88 156 GLY A CA 1
ATOM 1277 C C . GLY A 1 156 ? 4.332 -2.943 -2.949 1.00 98.88 156 GLY A C 1
ATOM 1278 O O . GLY A 1 156 ? 4.484 -4.050 -3.465 1.00 98.88 156 GLY A O 1
ATOM 1279 N N . LYS A 1 157 ? 5.214 -2.460 -2.058 1.00 98.81 157 LYS A N 1
ATOM 1280 C CA . LYS A 1 157 ? 6.373 -3.247 -1.602 1.00 98.81 157 LYS A CA 1
ATOM 1281 C C . LYS A 1 157 ? 5.928 -4.600 -1.036 1.00 98.81 157 LYS A C 1
ATOM 1283 O O . LYS A 1 157 ? 5.132 -4.634 -0.101 1.00 98.81 157 LYS A O 1
ATOM 1288 N N . GLY A 1 158 ? 6.448 -5.707 -1.559 1.00 98.81 158 GLY A N 1
ATOM 1289 C CA . GLY A 1 158 ? 6.114 -7.055 -1.092 1.00 98.81 158 GLY A CA 1
ATOM 1290 C C . GLY A 1 158 ? 4.668 -7.488 -1.366 1.00 98.81 158 GLY A C 1
ATOM 1291 O O . GLY A 1 158 ? 4.208 -8.450 -0.747 1.00 98.81 158 GLY A O 1
ATOM 1292 N N . MET A 1 159 ? 3.931 -6.773 -2.226 1.00 98.81 159 MET A N 1
ATOM 1293 C CA . MET A 1 159 ? 2.538 -7.070 -2.580 1.00 98.81 159 MET A CA 1
ATOM 1294 C C . MET A 1 159 ? 2.399 -8.497 -3.128 1.00 98.81 159 M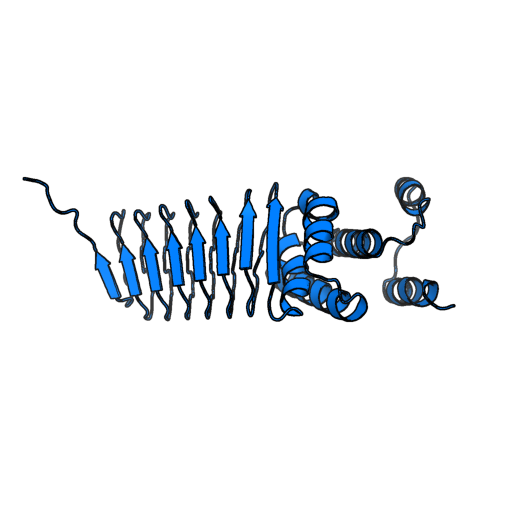ET A C 1
ATOM 1296 O O . MET A 1 159 ? 3.230 -8.963 -3.905 1.00 98.81 159 MET A O 1
ATOM 1300 N N . LYS A 1 160 ? 1.367 -9.212 -2.675 1.00 98.81 160 LYS A N 1
ATOM 1301 C CA . LYS A 1 160 ? 1.097 -10.631 -2.968 1.00 98.81 160 LYS A CA 1
ATOM 1302 C C . LYS A 1 160 ? -0.157 -10.815 -3.827 1.00 98.81 160 LYS A C 1
ATOM 1304 O O . LYS A 1 160 ? -0.282 -11.840 -4.487 1.00 98.81 160 LYS A O 1
ATOM 1309 N N . GLY A 1 161 ? -1.064 -9.841 -3.823 1.00 98.62 161 GLY A N 1
ATOM 1310 C CA . GLY A 1 161 ? -2.311 -9.856 -4.583 1.00 98.62 161 GLY A CA 1
ATOM 1311 C C . GLY A 1 161 ? -3.053 -8.522 -4.492 1.00 98.62 161 GLY A C 1
ATOM 1312 O O . GLY A 1 161 ? -2.575 -7.583 -3.854 1.00 98.62 161 GLY A O 1
ATOM 1313 N N . GLY A 1 162 ? -4.214 -8.436 -5.142 1.00 98.62 162 GLY A N 1
ATOM 1314 C CA . GLY A 1 162 ? -5.013 -7.211 -5.250 1.00 98.62 162 GLY A CA 1
ATOM 1315 C C . GLY A 1 162 ? -4.561 -6.272 -6.374 1.00 98.62 162 GLY A C 1
ATOM 1316 O O . GLY A 1 162 ? -3.749 -6.639 -7.229 1.00 98.62 162 GLY A O 1
ATOM 1317 N N . ARG A 1 163 ? -5.101 -5.048 -6.378 1.00 98.88 163 ARG A N 1
ATOM 1318 C CA . ARG A 1 163 ? -4.848 -4.033 -7.410 1.00 98.88 163 ARG A CA 1
ATOM 1319 C C . ARG A 1 163 ? -4.574 -2.651 -6.821 1.00 98.88 163 ARG A C 1
ATOM 1321 O O . ARG A 1 163 ? -5.320 -2.174 -5.973 1.00 98.88 163 ARG A O 1
ATOM 1328 N N . ILE A 1 164 ? -3.557 -1.963 -7.326 1.00 98.88 164 ILE A N 1
ATOM 1329 C CA . ILE A 1 164 ? -3.278 -0.563 -6.983 1.00 98.88 164 ILE A CA 1
ATOM 1330 C C . ILE A 1 164 ? -3.274 0.277 -8.259 1.00 98.88 164 ILE A C 1
ATOM 1332 O O . ILE A 1 164 ? -2.612 -0.083 -9.229 1.00 98.88 164 ILE A O 1
ATOM 1336 N N . VAL A 1 165 ? -3.996 1.398 -8.256 1.00 98.88 165 VAL A N 1
ATOM 1337 C CA . VAL A 1 165 ? -4.012 2.386 -9.342 1.00 98.88 165 VAL A CA 1
ATOM 1338 C C . VAL A 1 165 ? -3.519 3.728 -8.803 1.00 98.88 165 VAL A C 1
ATOM 1340 O O . VAL A 1 165 ? -4.121 4.293 -7.886 1.00 98.88 165 VAL A O 1
ATOM 1343 N N . ALA A 1 166 ? -2.424 4.232 -9.370 1.00 98.62 166 ALA A N 1
ATOM 1344 C CA . ALA A 1 166 ? -1.781 5.480 -8.975 1.00 98.62 166 ALA A CA 1
ATOM 1345 C C . ALA A 1 166 ? -1.558 6.410 -10.180 1.00 98.62 166 ALA A C 1
ATOM 1347 O O . ALA A 1 166 ? -1.215 5.958 -11.264 1.00 98.62 166 ALA A O 1
ATOM 1348 N N . GLY A 1 167 ? -1.694 7.725 -10.005 1.00 98.38 167 GLY A N 1
ATOM 1349 C CA . GLY A 1 167 ? -1.236 8.683 -11.022 1.00 98.38 167 GLY A CA 1
ATOM 1350 C C . GLY A 1 167 ? 0.292 8.787 -11.029 1.00 98.38 167 GLY A C 1
ATOM 1351 O O . GLY A 1 167 ? 0.959 8.387 -11.979 1.00 98.38 167 GLY A O 1
ATOM 1352 N N . LYS A 1 168 ? 0.861 9.283 -9.926 1.00 98.38 168 LYS A N 1
ATOM 1353 C CA . LYS A 1 168 ? 2.313 9.360 -9.712 1.00 98.38 168 LYS A CA 1
ATOM 1354 C C . LYS A 1 168 ? 2.757 8.497 -8.531 1.00 98.38 168 LYS A C 1
ATOM 1356 O O . LYS A 1 168 ? 2.091 8.482 -7.500 1.00 98.38 168 LYS A O 1
ATOM 1361 N N . ALA A 1 169 ? 3.902 7.841 -8.651 1.00 98.75 169 ALA A N 1
ATOM 1362 C CA . ALA A 1 169 ? 4.582 7.138 -7.574 1.00 98.75 169 ALA A CA 1
ATOM 1363 C C . ALA A 1 169 ? 6.062 7.544 -7.501 1.00 98.75 169 ALA A C 1
ATOM 1365 O O . ALA A 1 169 ? 6.644 7.988 -8.491 1.00 98.75 169 ALA A O 1
ATOM 1366 N N . GLY A 1 170 ? 6.662 7.416 -6.317 1.00 98.75 170 GLY A N 1
ATOM 1367 C CA . GLY A 1 170 ? 8.097 7.628 -6.120 1.00 98.75 170 GLY A CA 1
ATOM 1368 C C . GLY A 1 170 ? 8.936 6.436 -6.585 1.00 98.75 170 GLY A C 1
ATOM 1369 O O . GLY A 1 170 ? 8.539 5.687 -7.475 1.00 98.75 170 GLY A O 1
ATOM 1370 N N . ASP A 1 171 ? 10.091 6.253 -5.954 1.00 98.81 171 ASP A N 1
ATOM 1371 C CA . ASP A 1 171 ? 11.005 5.147 -6.245 1.00 98.81 171 ASP A CA 1
ATOM 1372 C C . ASP A 1 171 ? 10.510 3.817 -5.645 1.00 98.81 171 ASP A C 1
ATOM 1374 O O . ASP A 1 171 ? 9.701 3.793 -4.706 1.00 98.81 171 ASP A O 1
ATOM 1378 N N . TRP A 1 172 ? 11.061 2.703 -6.132 1.00 98.81 172 TRP A N 1
ATOM 1379 C CA . TRP A 1 172 ? 10.852 1.354 -5.586 1.00 98.81 172 TRP A CA 1
ATOM 1380 C C . TRP A 1 172 ? 9.399 0.868 -5.668 1.00 98.81 172 TRP A C 1
ATOM 1382 O O . TRP A 1 172 ? 8.909 0.157 -4.784 1.00 98.81 172 TRP A O 1
ATOM 1392 N N . VAL A 1 173 ? 8.683 1.267 -6.721 1.00 98.94 173 VAL A N 1
ATOM 1393 C CA . VAL A 1 173 ? 7.336 0.756 -7.015 1.00 98.94 173 VAL A CA 1
ATOM 1394 C C . VAL A 1 173 ? 7.407 -0.747 -7.259 1.00 98.94 173 VAL A C 1
ATOM 1396 O O . VAL A 1 173 ? 8.188 -1.193 -8.089 1.00 98.94 173 VAL A O 1
ATOM 1399 N N . GLY A 1 174 ? 6.597 -1.536 -6.558 1.00 98.88 174 GLY A N 1
ATOM 1400 C CA . GLY A 1 174 ? 6.558 -2.991 -6.707 1.00 98.88 174 GLY A CA 1
ATOM 1401 C C . GLY A 1 174 ? 7.836 -3.701 -6.252 1.00 98.88 174 GLY A C 1
ATOM 1402 O O . GLY A 1 174 ? 8.086 -4.827 -6.677 1.00 98.88 174 GLY A O 1
ATOM 1403 N N . MET A 1 175 ? 8.652 -3.068 -5.400 1.00 98.88 175 MET A N 1
ATOM 1404 C CA . MET A 1 175 ? 9.839 -3.714 -4.835 1.00 98.88 175 MET A CA 1
ATOM 1405 C C . MET A 1 175 ? 9.455 -5.027 -4.141 1.00 98.88 175 MET A C 1
ATOM 1407 O O . MET A 1 175 ? 8.551 -5.031 -3.305 1.00 98.88 175 MET A O 1
ATOM 1411 N N . GLU A 1 176 ? 10.138 -6.129 -4.459 1.00 98.81 176 GLU A N 1
ATOM 1412 C CA . GLU A 1 176 ? 9.876 -7.467 -3.894 1.00 98.81 176 GLU A CA 1
ATOM 1413 C C . GLU A 1 176 ? 8.428 -7.968 -4.109 1.00 98.81 176 GLU A C 1
ATOM 1415 O O . GLU A 1 176 ? 7.946 -8.834 -3.375 1.00 98.81 176 GLU A O 1
ATOM 1420 N N . MET A 1 177 ? 7.699 -7.418 -5.088 1.00 98.81 177 MET A N 1
ATOM 1421 C CA . MET A 1 177 ? 6.330 -7.827 -5.414 1.00 98.81 177 MET A CA 1
ATOM 1422 C C . MET A 1 177 ? 6.284 -9.298 -5.847 1.00 98.81 177 MET A C 1
ATOM 1424 O O . MET A 1 177 ? 7.094 -9.747 -6.649 1.00 98.81 177 MET A O 1
ATOM 1428 N N . LYS A 1 178 ? 5.328 -10.054 -5.308 1.00 98.81 178 LYS A N 1
ATOM 1429 C CA . LYS A 1 178 ? 5.143 -11.499 -5.529 1.00 98.81 178 LYS A CA 1
ATOM 1430 C C . LYS A 1 178 ? 3.893 -11.818 -6.346 1.00 98.81 178 LYS A C 1
ATOM 1432 O O . LYS A 1 178 ? 3.796 -12.901 -6.913 1.00 98.81 178 LYS A O 1
ATOM 1437 N N . GLY A 1 179 ? 2.934 -10.898 -6.393 1.00 98.69 179 GLY A N 1
ATOM 1438 C CA . GLY A 1 179 ? 1.669 -11.056 -7.103 1.00 98.69 179 GLY A CA 1
ATOM 1439 C C . GLY A 1 179 ? 0.816 -9.790 -7.046 1.00 98.69 179 GLY A C 1
ATOM 1440 O O . GLY A 1 179 ? 1.175 -8.823 -6.376 1.00 98.69 179 GLY A O 1
ATOM 1441 N N . GLY A 1 180 ? -0.326 -9.807 -7.736 1.00 98.75 180 GLY A N 1
ATOM 1442 C CA . GLY A 1 180 ? -1.222 -8.653 -7.878 1.00 98.75 180 GLY A CA 1
ATOM 1443 C C . GLY A 1 180 ? -0.894 -7.774 -9.085 1.00 98.75 180 GLY A C 1
ATOM 1444 O O . GLY A 1 180 ? -0.083 -8.150 -9.936 1.00 98.75 180 GLY A O 1
ATOM 1445 N N . THR A 1 181 ? -1.533 -6.604 -9.150 1.00 98.94 181 THR A N 1
ATOM 1446 C CA . THR A 1 181 ? -1.373 -5.651 -10.257 1.00 98.94 181 THR A CA 1
ATOM 1447 C C . THR A 1 181 ? -1.162 -4.226 -9.752 1.00 98.94 181 THR A C 1
ATOM 1449 O O . THR A 1 181 ? -1.959 -3.720 -8.961 1.00 98.94 181 THR A O 1
ATOM 1452 N N . ILE A 1 182 ? -0.136 -3.543 -10.260 1.00 98.94 182 ILE A N 1
ATOM 1453 C CA . ILE A 1 182 ? 0.078 -2.104 -10.048 1.00 98.94 182 ILE A CA 1
ATOM 1454 C C . ILE A 1 182 ? -0.049 -1.388 -11.392 1.00 98.94 182 ILE A C 1
ATOM 1456 O O . ILE A 1 182 ? 0.645 -1.730 -12.342 1.00 98.94 182 ILE A O 1
ATOM 1460 N N . ILE A 1 183 ? -0.916 -0.381 -11.468 1.00 98.88 183 ILE A N 1
ATOM 1461 C CA . ILE A 1 183 ? -1.070 0.502 -12.628 1.00 98.88 183 ILE A CA 1
ATOM 1462 C C . ILE A 1 183 ? -0.651 1.905 -12.195 1.00 98.88 183 ILE A C 1
ATOM 1464 O O . ILE A 1 183 ? -1.241 2.456 -11.265 1.00 98.88 183 ILE A O 1
ATOM 1468 N N . VAL A 1 184 ? 0.361 2.482 -12.841 1.00 98.62 184 VAL A N 1
ATOM 1469 C CA . VAL A 1 184 ? 0.892 3.803 -12.483 1.00 98.62 184 VAL A CA 1
ATOM 1470 C C . VAL A 1 184 ? 1.244 4.638 -13.710 1.00 98.62 184 VAL A C 1
ATOM 1472 O O . VAL A 1 184 ? 1.976 4.172 -14.568 1.00 98.62 184 VAL A O 1
ATOM 1475 N N . SER A 1 185 ? 0.785 5.886 -13.822 1.00 98.31 185 SER A N 1
ATOM 1476 C CA . SER A 1 185 ? 1.178 6.709 -14.982 1.00 98.31 185 SER A CA 1
ATOM 1477 C C . SER A 1 185 ? 2.670 7.063 -14.932 1.00 98.31 185 SER A C 1
ATOM 1479 O O . SER A 1 185 ? 3.403 6.779 -15.873 1.00 98.31 185 SER A O 1
ATOM 1481 N N . ASN A 1 186 ? 3.155 7.624 -13.822 1.00 98.50 186 ASN A N 1
ATOM 1482 C CA . ASN A 1 186 ? 4.562 8.011 -13.667 1.00 98.50 186 ASN A CA 1
ATOM 1483 C C . ASN A 1 186 ? 5.174 7.405 -12.400 1.00 98.50 186 ASN A C 1
ATOM 1485 O O . ASN A 1 186 ? 4.695 7.676 -11.299 1.00 98.50 186 ASN A O 1
ATOM 1489 N N . ALA A 1 187 ? 6.235 6.620 -12.553 1.00 98.62 187 ALA A N 1
ATOM 1490 C CA . ALA A 1 187 ? 7.016 6.057 -11.460 1.00 98.62 187 ALA A CA 1
ATOM 1491 C C . ALA A 1 187 ? 8.444 6.622 -11.435 1.00 98.62 187 ALA A C 1
ATOM 1493 O O . ALA A 1 187 ? 8.994 7.009 -12.466 1.00 98.62 187 ALA A O 1
ATOM 1494 N N . GLY A 1 188 ? 9.052 6.635 -10.248 1.00 98.75 188 GLY A N 1
ATOM 1495 C CA . GLY A 1 188 ? 10.468 6.942 -10.075 1.00 98.75 188 GLY A CA 1
ATOM 1496 C C . GLY A 1 188 ? 11.381 5.794 -10.515 1.00 98.75 188 GLY A C 1
ATOM 1497 O O . GLY A 1 188 ? 11.054 4.994 -11.394 1.00 98.75 188 GLY A O 1
ATOM 1498 N N . ASN A 1 189 ? 12.544 5.713 -9.880 1.00 98.81 189 ASN A N 1
ATOM 1499 C CA . ASN A 1 189 ? 13.560 4.704 -10.158 1.00 98.81 189 ASN A CA 1
ATOM 1500 C C . ASN A 1 189 ? 13.207 3.346 -9.536 1.00 98.81 189 ASN A C 1
ATOM 1502 O O . ASN A 1 189 ? 12.407 3.253 -8.600 1.00 98.81 189 ASN A O 1
ATOM 1506 N N . ALA A 1 190 ? 13.870 2.296 -10.018 1.00 98.69 190 ALA A N 1
ATOM 1507 C CA . ALA A 1 190 ? 13.812 0.944 -9.468 1.00 98.69 190 ALA A CA 1
ATOM 1508 C C . ALA A 1 190 ? 12.387 0.349 -9.441 1.00 98.69 190 ALA A C 1
ATOM 1510 O O . ALA A 1 190 ? 12.000 -0.356 -8.503 1.00 98.69 190 ALA A O 1
ATOM 1511 N N . LEU A 1 191 ? 11.579 0.645 -10.467 1.00 98.81 191 LEU A N 1
ATOM 1512 C CA . LEU A 1 191 ? 10.266 0.021 -10.650 1.00 98.81 191 LEU A CA 1
ATOM 1513 C C . LEU A 1 191 ? 10.436 -1.488 -10.865 1.00 98.81 191 LEU A C 1
ATOM 1515 O O . LEU A 1 191 ? 11.189 -1.905 -11.735 1.00 98.81 191 LEU A O 1
ATOM 1519 N N . GLY A 1 192 ? 9.728 -2.306 -10.090 1.00 98.75 192 GLY A N 1
ATOM 1520 C CA . GLY A 1 192 ? 9.813 -3.765 -10.144 1.00 98.75 192 GLY A CA 1
ATOM 1521 C C . GLY A 1 192 ? 11.117 -4.338 -9.585 1.00 98.75 192 GLY A C 1
ATOM 1522 O O . GLY A 1 192 ? 11.459 -5.476 -9.902 1.00 98.75 192 GLY A O 1
ATOM 1523 N N . PHE A 1 193 ? 11.864 -3.585 -8.768 1.00 98.81 193 PHE A N 1
ATOM 1524 C CA . PHE A 1 193 ? 13.119 -4.085 -8.207 1.00 98.81 193 PHE A CA 1
ATOM 1525 C C . PHE A 1 193 ? 12.915 -5.376 -7.410 1.00 98.81 193 PHE A C 1
ATOM 1527 O O . PHE A 1 193 ? 12.086 -5.432 -6.496 1.00 98.81 193 PHE A O 1
ATOM 1534 N N . ALA A 1 194 ? 13.697 -6.408 -7.725 1.00 98.75 194 ALA A N 1
ATOM 1535 C CA . ALA A 1 194 ? 13.619 -7.719 -7.084 1.00 98.75 194 ALA A CA 1
ATOM 1536 C C . ALA A 1 194 ? 12.208 -8.348 -7.071 1.00 98.75 194 ALA A C 1
ATOM 1538 O O . ALA A 1 194 ? 11.932 -9.208 -6.232 1.00 98.75 194 ALA A O 1
ATOM 1539 N N . MET A 1 195 ? 11.306 -7.945 -7.978 1.00 98.75 195 MET A N 1
ATOM 1540 C CA . MET A 1 195 ? 9.979 -8.559 -8.070 1.00 98.75 195 MET A CA 1
ATOM 1541 C C . MET A 1 195 ? 10.088 -10.037 -8.472 1.00 98.75 195 MET A C 1
ATOM 1543 O O . MET A 1 195 ? 10.930 -10.424 -9.280 1.00 98.75 195 MET A O 1
ATOM 1547 N N . GLU A 1 196 ? 9.245 -10.874 -7.881 1.00 98.75 196 GLU A N 1
ATOM 1548 C CA . GLU A 1 196 ? 9.202 -12.326 -8.069 1.00 98.75 196 GLU A CA 1
ATOM 1549 C C . GLU A 1 196 ? 7.976 -12.759 -8.891 1.00 98.75 196 GLU A C 1
ATOM 1551 O O . GLU A 1 196 ? 7.988 -13.832 -9.491 1.00 98.75 196 GLU A O 1
ATOM 1556 N N . GLY A 1 197 ? 6.931 -11.927 -8.949 1.00 98.44 197 GLY A N 1
ATOM 1557 C CA . GLY A 1 197 ? 5.692 -12.204 -9.674 1.00 98.44 197 GLY A CA 1
ATOM 1558 C C . GLY A 1 197 ? 4.740 -11.006 -9.715 1.00 98.44 197 GLY A C 1
ATOM 1559 O O . GLY A 1 197 ? 5.029 -9.945 -9.166 1.00 98.44 197 GLY A O 1
ATOM 1560 N N . GLY A 1 198 ? 3.582 -11.189 -10.354 1.00 98.75 198 GLY A N 1
ATOM 1561 C CA . GLY A 1 198 ? 2.592 -10.127 -10.569 1.00 98.75 198 GLY A CA 1
ATOM 1562 C C . GLY A 1 198 ? 2.850 -9.294 -11.825 1.00 98.75 198 GLY A C 1
ATOM 1563 O O . GLY A 1 198 ? 3.730 -9.613 -12.628 1.00 98.75 198 GLY A O 1
ATOM 1564 N N . GLU A 1 199 ? 2.047 -8.244 -11.999 1.00 98.88 199 GLU A N 1
ATOM 1565 C CA . GLU A 1 199 ? 2.119 -7.347 -13.153 1.00 98.88 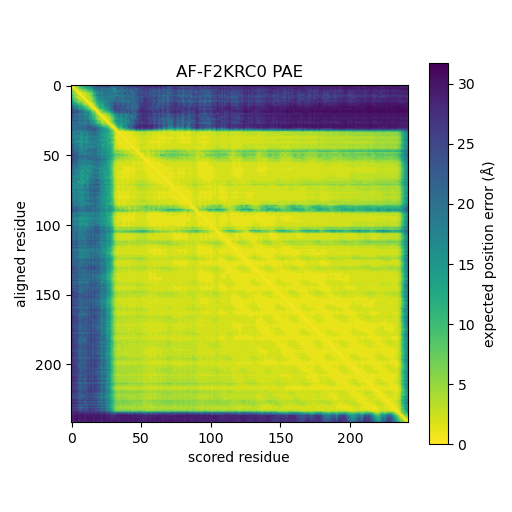199 GLU A CA 1
ATOM 1566 C C . GLU A 1 199 ? 2.222 -5.877 -12.730 1.00 98.88 199 GLU A C 1
ATOM 1568 O O . GLU A 1 199 ? 1.440 -5.393 -11.908 1.00 98.88 199 GLU A O 1
ATOM 1573 N N . ILE A 1 200 ? 3.158 -5.148 -13.335 1.00 98.88 200 ILE A N 1
ATOM 1574 C CA . ILE A 1 200 ? 3.254 -3.692 -13.222 1.00 98.88 200 ILE A CA 1
ATOM 1575 C C . ILE A 1 200 ? 3.038 -3.082 -14.605 1.00 98.88 200 ILE A C 1
ATOM 1577 O O . ILE A 1 200 ? 3.731 -3.426 -15.559 1.00 98.88 200 ILE A O 1
ATOM 1581 N N . VAL A 1 201 ? 2.089 -2.159 -14.718 1.00 98.75 201 VAL A N 1
ATOM 1582 C CA . VAL A 1 201 ? 1.831 -1.380 -15.931 1.00 98.75 201 VAL A CA 1
ATOM 1583 C C . VAL A 1 201 ? 2.161 0.075 -15.643 1.00 98.75 201 VAL A C 1
ATOM 1585 O O . VAL A 1 201 ? 1.552 0.675 -14.755 1.00 98.75 201 VAL A O 1
ATOM 1588 N N . ALA A 1 202 ? 3.091 0.647 -16.404 1.00 98.25 202 ALA A N 1
ATOM 1589 C CA . ALA A 1 202 ? 3.427 2.055 -16.299 1.00 98.25 202 ALA A CA 1
ATOM 1590 C C . ALA A 1 202 ? 3.567 2.772 -17.645 1.00 98.25 202 ALA A C 1
ATOM 1592 O O . ALA A 1 202 ? 3.928 2.175 -18.658 1.00 98.25 202 ALA A O 1
ATOM 1593 N N . GLU A 1 203 ? 3.265 4.072 -17.669 1.00 98.06 203 GLU A N 1
ATOM 1594 C CA . GLU A 1 203 ? 3.490 4.893 -18.868 1.00 98.06 203 GLU A CA 1
ATOM 1595 C C . GLU A 1 203 ? 4.931 5.402 -18.904 1.00 98.06 203 GLU A C 1
ATOM 1597 O O . GLU A 1 203 ? 5.584 5.308 -19.942 1.00 98.06 203 GLU A O 1
ATOM 1602 N N . VAL A 1 204 ? 5.432 5.897 -17.769 1.00 98.12 204 VAL A N 1
ATOM 1603 C CA . VAL A 1 204 ? 6.793 6.420 -17.602 1.00 98.12 204 VAL A CA 1
ATOM 1604 C C . VAL A 1 204 ? 7.416 5.881 -16.313 1.00 98.12 204 VAL A C 1
ATOM 1606 O O . VAL A 1 204 ? 6.761 5.864 -15.270 1.00 98.12 204 VAL A O 1
ATOM 1609 N N . ALA A 1 205 ? 8.688 5.493 -16.370 1.00 98.25 205 ALA A N 1
ATOM 1610 C CA . ALA A 1 205 ? 9.497 5.115 -15.213 1.00 98.25 205 ALA A CA 1
ATOM 1611 C C . ALA A 1 205 ? 10.906 5.732 -15.285 1.00 98.25 205 ALA A C 1
ATOM 1613 O O . ALA A 1 205 ? 11.344 6.171 -16.346 1.00 98.25 205 ALA A O 1
ATOM 1614 N N . GLY A 1 206 ? 11.611 5.776 -14.156 1.00 98.56 206 GLY A N 1
ATOM 1615 C CA . GLY A 1 206 ? 13.008 6.211 -14.088 1.00 98.56 206 GLY A CA 1
ATOM 1616 C C . GLY A 1 206 ? 14.002 5.127 -14.518 1.00 98.56 206 GLY A C 1
ATOM 1617 O O . GLY A 1 206 ? 13.737 4.322 -15.416 1.00 98.56 206 GLY A O 1
ATOM 1618 N N . ALA A 1 207 ? 15.164 5.119 -13.871 1.00 98.50 207 ALA A N 1
ATOM 1619 C CA . ALA A 1 207 ? 16.232 4.149 -14.089 1.00 98.50 207 ALA A CA 1
ATOM 1620 C C . ALA A 1 207 ? 15.955 2.799 -13.405 1.00 98.50 207 ALA A C 1
ATOM 1622 O O . ALA A 1 207 ? 15.159 2.710 -12.466 1.00 98.50 207 ALA A O 1
ATOM 1623 N N . TRP A 1 208 ? 16.676 1.762 -13.839 1.00 98.62 208 TRP A N 1
ATOM 1624 C CA . TRP A 1 208 ? 16.727 0.431 -13.216 1.00 98.62 208 TRP A CA 1
ATOM 1625 C C . TRP A 1 208 ? 15.377 -0.292 -13.161 1.00 98.62 208 TRP A C 1
ATOM 1627 O O . TRP A 1 208 ? 15.050 -0.978 -12.189 1.00 98.62 208 TRP A O 1
ATOM 1637 N N . VAL A 1 209 ? 14.568 -0.139 -14.211 1.00 98.69 209 VAL A N 1
ATOM 1638 C CA . VAL A 1 209 ? 13.293 -0.851 -14.327 1.00 98.69 209 VAL A CA 1
ATOM 1639 C C . VAL A 1 209 ? 13.554 -2.356 -14.395 1.00 98.69 209 VAL A C 1
ATOM 1641 O O . VAL A 1 209 ? 14.261 -2.832 -15.279 1.00 98.69 209 VAL A O 1
ATOM 1644 N N . GLY A 1 210 ? 12.971 -3.107 -13.465 1.00 98.50 210 GLY A N 1
ATOM 1645 C CA . GLY A 1 210 ? 13.093 -4.558 -13.367 1.00 98.50 210 GLY A CA 1
ATOM 1646 C C . GLY A 1 210 ? 14.437 -5.057 -12.834 1.00 98.50 210 GLY A C 1
ATOM 1647 O O . GLY A 1 210 ? 14.680 -6.259 -12.907 1.00 98.50 210 GLY A O 1
ATOM 1648 N N . GLU A 1 211 ? 15.299 -4.191 -12.293 1.00 98.75 211 GLU A N 1
ATOM 1649 C CA . GLU A 1 211 ? 16.604 -4.575 -11.727 1.00 98.75 211 GLU A CA 1
ATOM 1650 C C . GLU A 1 211 ? 16.473 -5.691 -10.682 1.00 98.75 211 GLU A C 1
ATOM 1652 O O . GLU A 1 211 ? 15.587 -5.662 -9.821 1.00 98.75 211 GLU A O 1
ATOM 1657 N N . SER A 1 212 ? 17.343 -6.703 -10.766 1.00 98.56 212 SER A N 1
ATOM 1658 C CA . SER A 1 212 ? 17.364 -7.872 -9.878 1.00 98.56 212 SER A CA 1
ATOM 1659 C C . SER A 1 212 ? 16.047 -8.667 -9.790 1.00 98.56 212 SER A C 1
ATOM 1661 O O . SER A 1 212 ? 15.900 -9.526 -8.915 1.00 98.56 212 SER A O 1
ATOM 1663 N N . SER A 1 213 ? 15.067 -8.411 -10.665 1.00 98.69 213 SER A N 1
ATOM 1664 C CA . SER A 1 213 ? 13.807 -9.159 -10.690 1.00 98.69 213 SER A CA 1
ATOM 1665 C C . SER A 1 213 ? 14.040 -10.650 -10.965 1.00 98.69 213 SER A C 1
ATOM 1667 O O . SER A 1 213 ? 14.950 -11.048 -11.692 1.00 98.69 213 SER A O 1
ATOM 1669 N N . LYS A 1 214 ? 13.208 -11.502 -10.365 1.00 98.56 214 LYS A N 1
ATOM 1670 C CA . LYS A 1 214 ? 13.251 -12.966 -10.497 1.00 98.56 214 LYS A CA 1
ATOM 1671 C C . LYS A 1 214 ? 12.122 -13.513 -11.374 1.00 98.56 214 LYS A C 1
ATOM 1673 O O . LYS A 1 214 ? 12.228 -14.651 -11.823 1.00 98.56 214 LYS A O 1
ATOM 1678 N N . GLY A 1 215 ? 11.067 -12.729 -11.605 1.00 97.81 215 GLY A N 1
ATOM 1679 C CA . GLY A 1 215 ? 9.907 -13.108 -12.411 1.00 97.81 215 GLY A CA 1
ATOM 1680 C C . GLY A 1 215 ? 8.830 -12.020 -12.438 1.00 97.81 215 GLY A C 1
ATOM 1681 O O . GLY A 1 215 ? 9.046 -10.915 -11.952 1.00 97.81 215 GLY A O 1
ATOM 1682 N N . GLY A 1 216 ? 7.665 -12.342 -13.001 1.00 98.50 216 GLY A N 1
ATOM 1683 C CA . GLY A 1 216 ? 6.564 -11.396 -13.213 1.00 98.50 216 GLY A CA 1
ATOM 1684 C C . GLY A 1 216 ? 6.706 -10.582 -14.499 1.00 98.50 216 GLY A C 1
ATOM 1685 O O . GLY A 1 216 ? 7.569 -10.870 -15.329 1.00 98.50 216 GLY A O 1
ATOM 1686 N N . ARG A 1 217 ? 5.816 -9.604 -14.687 1.00 98.75 217 ARG A N 1
ATOM 1687 C CA . ARG A 1 217 ? 5.667 -8.872 -15.949 1.00 98.75 217 ARG A CA 1
ATOM 1688 C C . ARG A 1 217 ? 5.618 -7.363 -15.737 1.00 98.75 217 ARG A C 1
ATOM 1690 O O . ARG A 1 217 ? 4.886 -6.878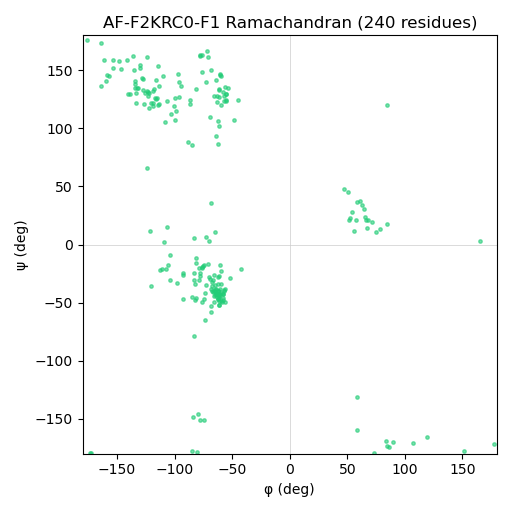 -14.877 1.00 98.75 217 ARG A O 1
ATOM 1697 N N . ILE A 1 218 ? 6.363 -6.619 -16.547 1.00 98.75 218 ILE A N 1
ATOM 1698 C CA . ILE A 1 218 ? 6.386 -5.155 -16.550 1.00 98.75 218 ILE A CA 1
ATOM 1699 C C . ILE A 1 218 ? 6.016 -4.666 -17.950 1.00 98.75 218 ILE A C 1
ATOM 1701 O O . ILE A 1 218 ? 6.729 -4.917 -18.917 1.00 98.75 218 ILE A O 1
ATOM 1705 N N . VAL A 1 219 ? 4.913 -3.931 -18.063 1.00 98.62 219 VAL A N 1
ATOM 1706 C CA . VAL A 1 219 ? 4.538 -3.210 -19.284 1.00 98.62 219 VAL A CA 1
ATOM 1707 C C . VAL A 1 219 ? 4.902 -1.750 -19.101 1.00 98.62 219 VAL A C 1
ATOM 1709 O O . VAL A 1 219 ? 4.366 -1.104 -18.205 1.00 98.62 219 VAL A O 1
ATOM 1712 N N . ILE A 1 220 ? 5.778 -1.222 -19.950 1.00 97.69 220 ILE A N 1
ATOM 1713 C CA . ILE A 1 220 ? 6.292 0.144 -19.813 1.00 97.69 220 ILE A CA 1
ATOM 1714 C C . ILE A 1 220 ? 6.282 0.889 -21.152 1.00 97.69 220 ILE A C 1
ATOM 1716 O O . ILE A 1 220 ? 6.562 0.308 -22.202 1.00 97.69 220 ILE A O 1
ATOM 1720 N N . GLY A 1 221 ? 5.932 2.176 -21.126 1.00 97.12 221 GLY A N 1
ATOM 1721 C CA . GLY A 1 221 ? 6.049 3.073 -22.279 1.00 97.12 221 GLY A CA 1
ATOM 1722 C C . GLY A 1 221 ? 7.461 3.646 -22.415 1.00 97.12 221 GLY A C 1
ATOM 1723 O O . GLY A 1 221 ? 8.250 3.183 -23.234 1.00 97.12 221 GLY A O 1
ATOM 1724 N N . GLN A 1 222 ? 7.773 4.660 -21.607 1.00 97.38 222 GLN A N 1
ATOM 1725 C CA . GLN A 1 222 ? 9.070 5.341 -21.566 1.00 97.38 222 GLN A CA 1
ATOM 1726 C C . GLN A 1 222 ? 9.818 5.012 -20.270 1.00 97.38 222 GLN A C 1
ATOM 1728 O O . GLN A 1 222 ? 9.208 4.871 -19.212 1.00 97.38 222 GLN A O 1
ATOM 1733 N N . TYR A 1 223 ? 11.141 4.909 -20.345 1.00 97.81 223 TYR A N 1
ATOM 1734 C CA . TYR A 1 223 ? 12.001 4.635 -19.196 1.00 97.81 223 TYR A CA 1
ATOM 1735 C C . TYR A 1 223 ? 13.405 5.205 -19.414 1.00 97.81 223 TYR A C 1
ATOM 1737 O O . TYR A 1 223 ? 13.808 5.426 -20.557 1.00 97.81 223 TYR A O 1
ATOM 1745 N N . GLU A 1 224 ? 14.154 5.423 -18.332 1.00 98.00 224 GLU A N 1
ATOM 1746 C CA . GLU A 1 224 ? 15.553 5.867 -18.415 1.00 98.00 224 GLU A CA 1
ATOM 1747 C C . GLU A 1 224 ? 16.503 4.687 -18.667 1.00 98.00 224 GLU A C 1
ATOM 1749 O O . GLU A 1 224 ? 17.340 4.740 -19.565 1.00 98.00 224 GLU A O 1
ATOM 1754 N N . SER A 1 225 ? 16.354 3.592 -17.915 1.00 98.12 225 SER A N 1
ATOM 1755 C CA . SER A 1 225 ? 17.129 2.366 -18.125 1.00 98.12 225 SER A CA 1
ATOM 1756 C C . SER A 1 225 ? 16.388 1.122 -17.637 1.00 98.12 225 SER A C 1
ATOM 1758 O O . SER A 1 225 ? 15.564 1.177 -16.722 1.00 98.12 225 SER A O 1
ATOM 1760 N N . ILE A 1 226 ? 16.697 -0.010 -18.267 1.00 98.19 226 ILE A N 1
ATOM 1761 C CA . ILE A 1 226 ? 16.275 -1.341 -17.828 1.00 98.19 226 ILE A CA 1
ATOM 1762 C C . ILE A 1 226 ? 17.403 -1.958 -17.002 1.00 98.19 226 ILE A C 1
ATOM 1764 O O . ILE A 1 226 ? 18.575 -1.793 -17.342 1.00 98.19 226 ILE A O 1
ATOM 1768 N N . GLY A 1 227 ? 17.033 -2.636 -15.921 1.00 97.06 227 GLY A N 1
ATOM 1769 C CA . GLY A 1 227 ? 17.954 -3.360 -15.059 1.00 97.06 227 GLY A CA 1
ATOM 1770 C C . GLY A 1 227 ? 18.276 -4.785 -15.521 1.00 97.06 227 GLY A C 1
ATOM 1771 O O . GLY A 1 227 ? 17.797 -5.252 -16.551 1.00 97.06 227 GLY A O 1
ATOM 1772 N N . ASP A 1 228 ? 19.073 -5.500 -14.732 1.00 97.75 228 ASP A N 1
ATOM 1773 C CA . ASP A 1 228 ? 19.618 -6.833 -15.044 1.00 97.75 228 ASP A CA 1
ATOM 1774 C C . ASP A 1 228 ? 18.682 -8.031 -14.757 1.00 97.75 228 ASP A C 1
ATOM 1776 O O . ASP A 1 228 ? 19.091 -9.192 -14.856 1.00 97.75 228 ASP A O 1
ATOM 1780 N N . GLY A 1 229 ? 17.432 -7.770 -14.367 1.00 97.88 229 GLY A N 1
ATOM 1781 C CA . GLY A 1 229 ? 16.523 -8.798 -13.867 1.00 97.88 229 GLY A CA 1
ATOM 1782 C C . GLY A 1 229 ? 15.831 -9.657 -14.932 1.00 97.88 229 GLY A C 1
ATOM 1783 O O . GLY A 1 229 ? 16.043 -9.537 -16.136 1.00 97.88 229 GLY A O 1
ATOM 1784 N N . LYS A 1 230 ? 14.980 -10.569 -14.453 1.00 98.00 230 LYS A N 1
ATOM 1785 C CA . LYS A 1 230 ? 14.330 -11.644 -15.222 1.00 98.00 230 LYS A CA 1
ATOM 1786 C C . LYS A 1 230 ? 12.828 -11.454 -15.450 1.00 98.00 230 LYS A C 1
ATOM 1788 O O . LYS A 1 230 ? 12.193 -12.355 -15.995 1.00 98.00 230 LYS A O 1
ATOM 1793 N N . ALA A 1 231 ? 12.237 -10.350 -14.997 1.00 97.94 231 ALA A N 1
ATOM 1794 C CA . ALA A 1 231 ? 10.850 -10.032 -15.320 1.00 97.94 231 ALA A CA 1
ATOM 1795 C C . ALA A 1 231 ? 10.672 -9.899 -16.842 1.00 97.94 231 ALA A C 1
ATOM 1797 O O . ALA A 1 231 ? 11.551 -9.406 -17.548 1.00 97.94 231 ALA A O 1
ATOM 1798 N N . GLU A 1 232 ? 9.517 -10.317 -17.355 1.00 98.50 232 GLU A N 1
ATOM 1799 C CA . GLU A 1 232 ? 9.146 -10.071 -18.746 1.00 98.50 232 GLU A CA 1
ATOM 1800 C C . GLU A 1 232 ? 8.885 -8.572 -18.925 1.00 98.50 232 GLU A C 1
ATOM 1802 O O . GLU A 1 232 ? 7.888 -8.048 -18.422 1.00 98.50 232 GLU A O 1
ATOM 1807 N N . ILE A 1 233 ? 9.772 -7.875 -19.635 1.00 97.81 233 ILE A N 1
ATOM 1808 C CA . ILE A 1 233 ? 9.627 -6.444 -19.910 1.00 97.81 233 ILE A CA 1
ATOM 1809 C C . ILE A 1 233 ? 9.057 -6.258 -21.313 1.00 97.81 233 ILE A C 1
ATOM 1811 O O . ILE A 1 233 ? 9.695 -6.573 -22.317 1.00 97.81 233 ILE A O 1
ATOM 1815 N N . VAL A 1 234 ? 7.848 -5.707 -21.374 1.00 97.19 234 VAL A N 1
ATOM 1816 C CA . VAL A 1 234 ? 7.131 -5.403 -22.611 1.00 97.19 234 VAL A CA 1
ATOM 1817 C C . VAL A 1 234 ? 7.111 -3.899 -22.811 1.00 97.19 234 VAL A C 1
ATOM 1819 O O . VAL A 1 234 ? 6.363 -3.172 -22.153 1.00 97.19 234 VAL A O 1
ATOM 1822 N N . THR A 1 235 ? 7.926 -3.433 -23.750 1.00 93.31 235 THR A N 1
ATOM 1823 C CA . THR A 1 235 ? 7.989 -2.020 -24.108 1.00 93.31 235 THR A CA 1
ATOM 1824 C C . THR A 1 235 ? 6.930 -1.711 -25.161 1.00 93.31 235 THR A C 1
ATOM 1826 O O . THR A 1 235 ? 6.856 -2.339 -26.218 1.00 93.31 235 THR A O 1
ATOM 1829 N N . ARG A 1 236 ? 6.056 -0.744 -24.878 1.00 80.69 236 ARG A N 1
ATOM 1830 C CA . ARG A 1 236 ? 5.123 -0.224 -25.882 1.00 80.69 236 ARG A CA 1
ATOM 1831 C C . ARG A 1 236 ? 5.825 0.908 -26.609 1.00 80.69 236 ARG A C 1
ATOM 1833 O O . ARG A 1 236 ? 5.732 2.060 -26.196 1.00 80.69 236 ARG A O 1
ATOM 1840 N N . THR A 1 237 ? 6.557 0.579 -27.673 1.00 59.41 237 THR A N 1
ATOM 1841 C CA . THR A 1 237 ? 7.078 1.609 -28.573 1.00 59.41 237 THR A CA 1
ATOM 1842 C C . THR A 1 237 ? 5.885 2.402 -29.089 1.00 59.41 237 THR A C 1
ATOM 1844 O O . THR A 1 237 ? 4.938 1.821 -29.624 1.00 59.41 237 THR A O 1
ATOM 1847 N N . SER A 1 238 ? 5.903 3.717 -28.886 1.00 48.00 238 SER A N 1
ATOM 1848 C CA . SER A 1 238 ? 4.965 4.632 -29.520 1.00 48.00 238 SER A CA 1
ATOM 1849 C C . SER A 1 238 ? 4.861 4.256 -30.995 1.00 48.00 238 SER A C 1
ATOM 1851 O O . SER A 1 238 ? 5.878 4.180 -31.690 1.00 48.00 238 SER A O 1
ATOM 1853 N N . LEU A 1 239 ? 3.638 3.988 -31.464 1.00 41.38 239 LEU A N 1
ATOM 1854 C CA . LEU A 1 239 ? 3.333 4.042 -32.887 1.00 41.38 239 LEU A CA 1
ATOM 1855 C C . LEU A 1 239 ? 3.900 5.377 -33.364 1.00 41.38 239 LEU A C 1
ATOM 1857 O O . LEU A 1 239 ? 3.404 6.433 -32.973 1.00 41.38 239 LEU A O 1
ATOM 1861 N N . LYS A 1 240 ? 5.007 5.333 -34.112 1.00 34.91 240 LYS A N 1
ATOM 1862 C CA . LYS A 1 240 ? 5.497 6.501 -34.828 1.00 34.91 240 LYS A CA 1
ATOM 1863 C C . LYS A 1 240 ? 4.379 6.850 -35.795 1.00 34.91 240 LYS A C 1
ATOM 1865 O O . LYS A 1 240 ? 4.183 6.147 -36.783 1.00 34.91 240 LYS A O 1
ATOM 1870 N N . THR A 1 241 ? 3.592 7.863 -35.461 1.00 39.09 241 THR A N 1
ATOM 1871 C CA . THR A 1 241 ? 2.717 8.506 -36.430 1.00 39.09 241 THR A CA 1
ATOM 1872 C C . THR A 1 241 ? 3.653 9.085 -37.487 1.00 39.09 241 THR A C 1
ATOM 1874 O O . THR A 1 241 ? 4.439 9.982 -37.176 1.00 39.09 241 THR A O 1
ATOM 1877 N N . TYR A 1 242 ? 3.674 8.440 -38.655 1.00 40.78 242 TYR A N 1
ATOM 1878 C CA . TYR A 1 242 ? 4.379 8.898 -39.851 1.00 40.78 242 TYR A CA 1
ATOM 1879 C C . TYR A 1 242 ? 3.806 10.229 -40.337 1.00 40.78 242 TYR A C 1
ATOM 1881 O O . TYR A 1 242 ? 2.581 10.432 -40.165 1.00 40.78 242 TYR A O 1
#

Solvent-accessible surface area (backbone atoms only — not comparable to full-atom values): 11628 Å² total; per-residue (Å²): 142,66,80,71,56,55,61,54,51,62,52,66,78,45,92,75,85,86,86,59,79,69,55,63,66,65,61,72,63,89,62,96,47,71,54,60,55,52,41,49,53,51,52,66,66,50,72,85,55,62,73,86,42,70,69,49,44,55,49,31,20,51,51,22,34,55,51,33,72,75,65,63,68,52,60,68,54,49,32,49,35,38,54,76,63,44,28,85,73,26,54,50,50,17,17,19,54,17,17,38,53,52,78,50,71,75,48,72,42,64,44,58,33,77,32,31,24,18,39,41,31,49,19,70,37,29,37,41,39,45,47,47,44,33,26,30,36,29,21,42,9,50,24,30,37,40,40,30,64,42,36,35,36,29,33,26,25,43,10,49,22,34,40,38,41,33,40,34,38,27,35,30,30,29,24,46,9,51,21,32,38,40,39,33,44,36,40,27,34,28,32,31,23,43,9,52,23,32,40,38,40,32,47,32,38,29,39,34,34,27,21,64,11,70,22,34,39,37,39,36,47,46,63,71,36,74,36,85,31,55,35,49,74,46,70,50,74,73,78,75,80,125

Sequence (242 aa):
MEKGRIVHRLAKDLKLPEERKTFNRYLKLTTSDPLREIANAYVEWARDKQGWKYEVFEEAFRFGRELASQYRLTQERVEVLFNNYLACFGGIVGFFISGFLRAMKDFTVRFSVRSASGIGFRLKGGRIFVEGRTTYLGMEMEDGEIFTSSTGNYLGKGMKGGRIVAGKAGDWVGMEMKGGTIIVSNAGNALGFAMEGGEIVAEVAGAWVGESSKGGRIVIGQYESIGDGKAEIVTRTSLKTY

pLDDT: mean 87.64, std 19.71, range [32.34, 98.94]

Nearest PDB structures (foldseek):
  8rja-assembly2_I  TM=8.746E-01  e=2.023E-02  Candidatus Methanoperedenaceae archaeon GB50
  1ofd-assembly2_B  TM=8.687E-01  e=6.483E-02  Synechocystis sp. PCC 6803
  1ea0-assembly2_B  TM=8.248E-01  e=4.012E-01  Azospirillum brasilense
  6s6s-assembly1_C  TM=7.387E-01  e=4.913E-01  Azospirillum brasilense